Protein AF-A0AAV8H1U8-F1 (afdb_monomer)

Sequence (366 aa):
MGLSLSSSTEIASLLQQRLFGPQLSSRRLPGCSSARHGPQRLCLDFPARTLFSPLEAKGPLHPLPHRLCRQHGIPHCLGSIPSLLSPTPSAPHPIAIFSDQLNHASIIDGIHLAERQSQAKLFVYRHSDMLHLHSLLSSCSITMKVVITDSLFSMDGDFAPLTQLVELRKKHGFLLAIDDAHATLVCGENGGGAGEYFGCEKDIDICIGTLSKAVGCHGGFIATSKRWKSLIQSRGRSFIFSTTIPVPVVAASLAAISVGRRERWRRRAIWRRVQDVYSLSGLPISSPIISIIVGTEEAALSASRHLLKSGFHVTAIRPPTVAPNSCLLRITLSAAHTVDDIKELVATLSPWITTVNSNLLEFSKL

Structure (mmCIF, N/CA/C/O backbone):
data_AF-A0AAV8H1U8-F1
#
_entry.id   AF-A0AAV8H1U8-F1
#
loop_
_atom_site.group_PDB
_atom_site.id
_atom_site.type_symbol
_atom_site.label_atom_id
_atom_site.label_alt_id
_atom_site.label_comp_id
_atom_site.label_asym_id
_atom_site.label_entity_id
_atom_site.label_seq_id
_atom_site.pdbx_PDB_ins_code
_atom_site.Cartn_x
_atom_site.Cartn_y
_atom_site.Cartn_z
_atom_site.occupancy
_atom_site.B_iso_or_equiv
_atom_site.auth_seq_id
_atom_site.auth_comp_id
_atom_site.auth_asym_id
_atom_site.auth_atom_id
_atom_site.pdbx_PDB_model_num
ATOM 1 N N . MET A 1 1 ? -36.253 37.492 -10.062 1.00 30.88 1 MET A N 1
ATOM 2 C CA . MET A 1 1 ? -36.904 36.194 -9.780 1.00 30.88 1 MET A CA 1
ATOM 3 C C . MET A 1 1 ? -35.830 35.120 -9.818 1.00 30.88 1 MET A C 1
ATOM 5 O O . MET A 1 1 ? -35.358 34.782 -10.892 1.00 30.88 1 MET A O 1
ATOM 9 N N . GLY A 1 2 ? -35.335 34.718 -8.645 1.00 25.38 2 GLY A N 1
ATOM 10 C CA . GLY A 1 2 ? -34.221 33.778 -8.513 1.00 25.38 2 GLY A CA 1
ATOM 11 C C . GLY A 1 2 ? -34.686 32.332 -8.662 1.00 25.38 2 GLY A C 1
ATOM 12 O O . GLY A 1 2 ? -35.616 31.912 -7.978 1.00 25.38 2 GLY A O 1
ATOM 13 N N . LEU A 1 3 ? -34.032 31.584 -9.549 1.00 24.12 3 LEU A N 1
ATOM 14 C CA . LEU A 1 3 ? -34.144 30.130 -9.633 1.00 24.12 3 LEU A CA 1
ATOM 15 C C . LEU A 1 3 ? -33.487 29.522 -8.389 1.00 24.12 3 LEU A C 1
ATOM 17 O O . LEU A 1 3 ? -32.320 29.787 -8.101 1.00 24.12 3 LEU A O 1
ATOM 21 N N . SER A 1 4 ? -34.256 28.740 -7.633 1.00 26.70 4 SER A N 1
ATOM 22 C CA . SER A 1 4 ? -33.779 28.037 -6.446 1.00 26.70 4 SER A CA 1
ATOM 23 C C . SER A 1 4 ? -32.659 27.070 -6.822 1.00 26.70 4 SER A C 1
ATOM 25 O O . SER A 1 4 ? -32.844 26.211 -7.683 1.00 26.70 4 SER A O 1
ATOM 27 N N . LEU A 1 5 ? -31.518 27.191 -6.145 1.00 29.80 5 LEU A N 1
ATOM 28 C CA . LEU A 1 5 ? -30.434 26.215 -6.172 1.00 29.80 5 LEU A CA 1
ATOM 29 C C . LEU A 1 5 ? -30.989 24.850 -5.738 1.00 29.80 5 LEU A C 1
ATOM 31 O O . LEU A 1 5 ? -31.209 24.615 -4.549 1.00 29.80 5 LEU A O 1
ATOM 35 N N . SER A 1 6 ? -31.225 23.965 -6.709 1.00 34.62 6 SER A N 1
ATOM 36 C CA . SER A 1 6 ? -31.445 22.538 -6.475 1.00 34.62 6 SER A CA 1
ATOM 37 C C . SER A 1 6 ? -30.318 22.029 -5.585 1.00 34.62 6 SER A C 1
ATOM 39 O O . SER A 1 6 ? -29.138 22.231 -5.899 1.00 34.62 6 SER A O 1
ATOM 41 N N . SER A 1 7 ? -30.669 21.427 -4.454 1.00 41.12 7 SER A N 1
ATOM 42 C CA . SER A 1 7 ? -29.689 20.939 -3.485 1.00 41.12 7 SER A CA 1
ATOM 43 C C . SER A 1 7 ? -28.682 20.013 -4.182 1.00 41.12 7 SER A C 1
ATOM 45 O O . SER A 1 7 ? -29.041 19.238 -5.066 1.00 41.12 7 SER A O 1
ATOM 47 N N . SER A 1 8 ? -27.405 20.064 -3.801 1.00 36.84 8 SER A N 1
ATOM 48 C CA . SER A 1 8 ? -26.342 19.190 -4.338 1.00 36.84 8 SER A CA 1
ATOM 49 C C . SER A 1 8 ? -26.704 17.691 -4.308 1.00 36.84 8 SER A C 1
ATOM 51 O O . SER A 1 8 ? -26.195 16.900 -5.104 1.00 36.84 8 SER A O 1
ATOM 53 N N . THR A 1 9 ? -27.642 17.318 -3.436 1.00 35.34 9 THR A N 1
ATOM 54 C CA . THR A 1 9 ? -28.312 16.019 -3.340 1.00 35.34 9 THR A CA 1
ATOM 55 C C . THR A 1 9 ? -29.112 15.636 -4.591 1.00 35.34 9 THR A C 1
ATOM 57 O O . THR A 1 9 ? -29.017 14.496 -5.045 1.00 35.34 9 THR A O 1
ATOM 60 N N . GLU A 1 10 ? -29.869 16.565 -5.177 1.00 37.50 10 GLU A N 1
ATOM 61 C CA . GLU A 1 10 ? -30.684 16.324 -6.375 1.00 37.50 10 GLU A CA 1
ATOM 62 C C . GLU A 1 10 ? -29.804 16.109 -7.603 1.00 37.50 10 GLU A C 1
ATOM 64 O O . GLU A 1 10 ? -30.034 15.173 -8.364 1.00 37.50 10 GLU A O 1
ATOM 69 N N . ILE A 1 11 ? -28.730 16.893 -7.745 1.00 44.84 11 ILE A N 1
ATOM 70 C CA . ILE A 1 11 ? -27.769 16.755 -8.849 1.00 44.84 11 ILE A CA 1
ATOM 71 C C . ILE A 1 11 ? -27.050 15.401 -8.777 1.00 44.84 11 ILE A C 1
ATOM 73 O O . ILE A 1 11 ? -26.927 14.712 -9.788 1.00 44.84 11 ILE A O 1
ATOM 77 N N . ALA A 1 12 ? -26.607 14.977 -7.589 1.00 40.00 12 ALA A N 1
ATOM 78 C CA . ALA A 1 12 ? -25.953 13.681 -7.420 1.00 40.00 12 ALA A CA 1
ATOM 79 C C . ALA A 1 12 ? -26.908 12.500 -7.670 1.00 40.00 12 ALA A C 1
ATOM 81 O O . ALA A 1 12 ? -26.509 11.513 -8.289 1.00 40.00 12 ALA A O 1
ATOM 82 N N . SER A 1 13 ? -28.171 12.613 -7.245 1.00 39.97 13 SER A N 1
ATOM 83 C CA . SER A 1 13 ? -29.208 11.611 -7.516 1.00 39.97 13 SER A CA 1
ATOM 84 C C . SER A 1 13 ? -29.553 11.529 -9.009 1.00 39.97 13 SER A C 1
ATOM 86 O O . SER A 1 13 ? -29.633 10.427 -9.553 1.00 39.97 13 SER A O 1
ATOM 88 N N . LEU A 1 14 ? -29.652 12.672 -9.696 1.00 41.47 14 LEU A N 1
ATOM 89 C CA . LEU A 1 14 ? -29.860 12.765 -11.146 1.00 41.47 14 LEU A CA 1
ATOM 90 C C . LEU A 1 14 ? -28.683 12.188 -11.943 1.00 41.47 14 LEU A C 1
ATOM 92 O O . LEU A 1 14 ? -28.899 11.445 -12.899 1.00 41.47 14 LEU A O 1
ATOM 96 N N . LEU A 1 15 ? -27.440 12.479 -11.545 1.00 44.31 15 LEU A N 1
ATOM 97 C CA . LEU A 1 15 ? -26.240 11.907 -12.168 1.00 44.31 15 LEU A CA 1
ATOM 98 C C . LEU A 1 15 ? -26.168 10.392 -11.957 1.00 44.31 15 LEU A C 1
ATOM 100 O O . LEU A 1 15 ? -25.845 9.655 -12.883 1.00 44.31 15 LEU A O 1
ATOM 104 N N . GLN A 1 16 ? -26.524 9.915 -10.765 1.00 43.28 16 GLN A N 1
ATOM 105 C CA . GLN A 1 16 ? -26.583 8.489 -10.464 1.00 43.28 16 GLN A CA 1
ATOM 106 C C . GLN A 1 16 ? -27.660 7.771 -11.293 1.00 43.28 16 GLN A C 1
ATOM 108 O O . GLN A 1 16 ? -27.390 6.706 -11.845 1.00 43.28 16 GLN A O 1
ATOM 113 N N . GLN A 1 17 ? -28.854 8.356 -11.430 1.00 45.03 17 GLN A N 1
ATOM 114 C CA . GLN A 1 17 ? -29.930 7.804 -12.259 1.00 45.03 17 GLN A CA 1
ATOM 115 C C . GLN A 1 17 ? -29.570 7.799 -13.750 1.00 45.03 17 GLN A C 1
ATOM 117 O O . GLN A 1 17 ? -29.815 6.802 -14.426 1.00 45.03 17 GLN A O 1
ATOM 122 N N . ARG A 1 18 ? -28.953 8.876 -14.258 1.00 46.31 18 ARG A N 1
ATOM 123 C CA . ARG A 1 18 ? -28.554 8.980 -15.672 1.00 46.31 18 ARG A CA 1
ATOM 124 C C . ARG A 1 18 ? -27.392 8.061 -16.045 1.00 46.31 18 ARG A C 1
ATOM 126 O O . ARG A 1 18 ? -27.377 7.558 -17.160 1.00 46.31 18 ARG A O 1
ATOM 133 N N . LEU A 1 19 ? -26.432 7.842 -15.145 1.00 40.28 19 LEU A N 1
ATOM 134 C CA . LEU A 1 19 ? -25.245 7.027 -15.432 1.00 40.28 19 LEU A CA 1
ATOM 135 C C . LEU A 1 19 ? -25.442 5.530 -15.139 1.00 40.28 19 LEU A C 1
ATOM 137 O O . LEU A 1 19 ? -24.725 4.713 -15.713 1.00 40.28 19 LEU A O 1
ATOM 141 N N . PHE A 1 20 ? -26.379 5.156 -14.255 1.00 46.69 20 PHE A N 1
ATOM 142 C CA . PHE A 1 20 ? -26.468 3.782 -13.733 1.00 46.69 20 PHE A CA 1
ATOM 143 C C . PHE A 1 20 ? -27.881 3.156 -13.727 1.00 46.69 20 PHE A C 1
ATOM 145 O O . PHE A 1 20 ? -28.016 2.003 -13.319 1.00 46.69 20 PHE A O 1
ATOM 152 N N . GLY A 1 21 ? -28.917 3.854 -14.215 1.00 37.00 21 GLY A N 1
ATOM 153 C CA . GLY A 1 21 ? -30.282 3.324 -14.371 1.00 37.00 21 GLY A CA 1
ATOM 154 C C . GLY A 1 21 ? -31.134 3.307 -13.084 1.00 37.00 21 GLY A C 1
ATOM 155 O O . GLY A 1 21 ? -30.629 3.558 -11.986 1.00 37.00 21 GLY A O 1
ATOM 156 N N . PRO A 1 22 ? -32.454 3.039 -13.187 1.00 35.41 22 PRO A N 1
ATOM 157 C CA . PRO A 1 22 ? -33.396 3.180 -12.081 1.00 35.41 22 PRO A CA 1
ATOM 158 C C . PRO A 1 22 ? -33.361 1.951 -11.164 1.00 35.41 22 PRO A C 1
ATOM 160 O O . PRO A 1 22 ? -34.212 1.070 -11.232 1.00 35.41 22 PRO A O 1
ATOM 163 N N . GLN A 1 23 ? -32.390 1.893 -10.257 1.00 38.28 23 GLN A N 1
ATOM 164 C CA . GLN A 1 23 ? -32.486 1.049 -9.070 1.00 38.28 23 GLN A CA 1
ATOM 165 C C . GLN A 1 23 ? -32.168 1.887 -7.837 1.00 38.28 23 GLN A C 1
ATOM 167 O O . GLN A 1 23 ? -31.002 2.167 -7.579 1.00 38.28 23 GLN A O 1
ATOM 172 N N . LEU A 1 24 ? -33.228 2.295 -7.122 1.00 36.28 24 LEU A N 1
ATOM 173 C CA . LEU A 1 24 ? -33.337 2.606 -5.682 1.00 36.28 24 LEU A CA 1
ATOM 174 C C . LEU A 1 24 ? -34.339 3.756 -5.460 1.00 36.28 24 LEU A C 1
ATOM 176 O O . LEU A 1 24 ? -34.086 4.902 -5.822 1.00 36.28 24 LEU A O 1
ATOM 180 N N . SER A 1 25 ? -35.474 3.450 -4.824 1.00 29.95 25 SER A N 1
ATOM 181 C CA . SER A 1 25 ? -36.432 4.446 -4.334 1.00 29.95 25 SER A CA 1
ATOM 182 C C . SER A 1 25 ? -35.914 5.093 -3.046 1.00 29.95 25 SER A C 1
ATOM 184 O O . SER A 1 25 ? -35.620 4.389 -2.075 1.00 29.95 25 SER A O 1
ATOM 186 N N . SER A 1 26 ? -35.864 6.421 -2.986 1.00 30.47 26 SER A N 1
ATOM 187 C CA . SER A 1 26 ? -35.638 7.158 -1.740 1.00 30.47 26 SER A CA 1
ATOM 188 C C . SER A 1 26 ? -36.855 7.013 -0.812 1.00 30.47 26 SER A C 1
ATOM 190 O O . SER A 1 26 ? -37.921 7.546 -1.116 1.00 30.47 26 SER A O 1
ATOM 192 N N . ARG A 1 27 ? -36.727 6.326 0.331 1.00 27.61 27 ARG A N 1
ATOM 193 C CA . ARG A 1 27 ? -37.715 6.418 1.425 1.00 27.61 27 ARG A CA 1
ATOM 194 C C . ARG A 1 27 ? -37.271 7.488 2.421 1.00 27.61 27 ARG A C 1
ATOM 196 O O . ARG A 1 27 ? -36.168 7.405 2.953 1.00 27.61 27 ARG A O 1
ATOM 203 N N . ARG A 1 28 ? -38.142 8.466 2.695 1.00 25.55 28 ARG A N 1
ATOM 204 C CA . ARG A 1 28 ? -38.027 9.335 3.878 1.00 25.55 28 ARG A CA 1
ATOM 205 C C . ARG A 1 28 ? -38.374 8.499 5.111 1.00 25.55 28 ARG A C 1
ATOM 207 O O . ARG A 1 28 ? 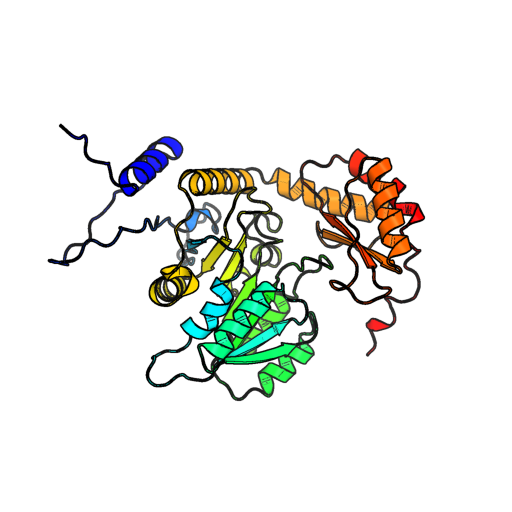-39.403 7.829 5.114 1.00 25.55 28 ARG A O 1
ATOM 214 N N . LEU A 1 29 ? -37.531 8.531 6.138 1.00 24.98 29 LEU A N 1
ATOM 215 C CA . LEU A 1 29 ? -37.904 8.035 7.463 1.00 24.98 29 LEU A CA 1
ATOM 216 C C . LEU A 1 29 ? -38.798 9.090 8.143 1.00 24.98 29 LEU A C 1
ATOM 218 O O . LEU A 1 29 ? -38.453 10.274 8.084 1.00 24.98 29 LEU A O 1
ATOM 222 N N . PRO A 1 30 ? -39.938 8.714 8.751 1.00 24.31 30 PRO A N 1
ATOM 223 C CA . PRO A 1 30 ? -40.776 9.654 9.482 1.00 24.31 30 PRO A CA 1
ATOM 224 C C . PRO A 1 30 ? -40.213 9.902 10.889 1.00 24.31 30 PRO A C 1
ATOM 226 O O . PRO A 1 30 ? -39.791 8.965 11.562 1.00 24.31 30 PRO A O 1
ATOM 229 N N . GLY A 1 31 ? -40.261 11.162 11.333 1.00 28.42 31 GLY A N 1
ATOM 230 C CA . GLY A 1 31 ? -40.066 11.542 12.737 1.00 28.42 31 GLY A CA 1
ATOM 231 C C . GLY A 1 31 ? -38.757 12.269 13.046 1.00 28.42 31 GLY A C 1
ATOM 232 O O . GLY A 1 31 ? -37.839 11.680 13.597 1.00 28.42 31 GLY A O 1
ATOM 233 N N . CYS A 1 32 ? -38.692 13.566 12.733 1.00 24.16 32 CYS A N 1
ATOM 234 C CA . CYS A 1 32 ? -37.970 14.549 13.548 1.00 24.16 32 CYS A CA 1
ATOM 235 C C . CYS A 1 32 ? -38.418 15.953 13.128 1.00 24.16 32 CYS A C 1
ATOM 237 O O . CYS A 1 32 ? -37.998 16.487 12.100 1.00 24.16 32 CYS A O 1
ATOM 239 N N . SER A 1 33 ? -39.352 16.515 13.889 1.00 26.92 33 SER A N 1
ATOM 240 C CA . SER A 1 33 ? -39.809 17.891 13.751 1.00 26.92 33 SER A CA 1
ATOM 241 C C . SER A 1 33 ? -38.825 18.856 14.416 1.00 26.92 33 SER A C 1
ATOM 243 O O . SER A 1 33 ? -38.451 18.672 15.571 1.00 26.92 33 SER A O 1
ATOM 245 N N . SER A 1 34 ? -38.539 19.944 13.698 1.00 27.39 34 SER A N 1
ATOM 246 C CA . SER A 1 34 ? -37.977 21.227 14.146 1.00 27.39 34 SER A CA 1
ATOM 247 C C . SER A 1 34 ? -36.448 21.385 14.304 1.00 27.39 34 SER A C 1
ATOM 249 O O . SER A 1 34 ? -35.773 20.685 15.045 1.00 27.39 34 SER A O 1
ATOM 251 N N . ALA A 1 35 ? -35.965 22.428 13.609 1.00 28.33 35 ALA A N 1
ATOM 252 C CA . ALA A 1 35 ? -34.823 23.299 13.906 1.00 28.33 35 ALA A CA 1
ATOM 253 C C . ALA A 1 35 ? -33.379 22.752 13.824 1.00 28.33 35 ALA A C 1
ATOM 255 O O . ALA A 1 35 ? -32.781 22.348 14.815 1.00 28.33 35 ALA A O 1
ATOM 256 N N . ARG A 1 36 ? -32.759 22.933 12.645 1.00 26.86 36 ARG A N 1
ATOM 257 C CA . ARG A 1 36 ? -31.605 23.833 12.366 1.00 26.86 36 ARG A CA 1
ATOM 258 C C . ARG A 1 36 ? -30.973 23.413 11.033 1.00 26.86 36 ARG A C 1
ATOM 260 O O . ARG A 1 36 ? -30.450 22.310 10.897 1.00 26.86 36 ARG A O 1
ATOM 267 N N . HIS A 1 37 ? -31.032 24.292 10.034 1.00 30.11 37 HIS A N 1
ATOM 268 C CA . HIS A 1 37 ? -30.373 24.095 8.743 1.00 30.11 37 HIS A CA 1
ATOM 269 C C . HIS A 1 37 ? -28.847 24.178 8.896 1.00 30.11 37 HIS A C 1
ATOM 271 O O . HIS A 1 37 ? -28.261 25.251 8.821 1.00 30.11 37 HIS A O 1
ATOM 277 N N . GLY A 1 38 ? -28.203 23.030 9.109 1.00 26.23 38 GLY A N 1
ATOM 278 C CA . GLY A 1 38 ? -26.811 22.811 8.715 1.00 26.23 38 GLY A CA 1
ATOM 279 C C . GLY A 1 38 ? -26.749 22.262 7.281 1.00 26.23 38 GLY A C 1
ATOM 280 O O . GLY A 1 38 ? -27.732 21.666 6.828 1.00 26.23 38 GLY A O 1
ATOM 281 N N . PRO A 1 39 ? -25.630 22.436 6.550 1.00 25.45 39 PRO A N 1
ATOM 282 C CA . PRO A 1 39 ? -25.486 21.891 5.203 1.00 25.45 39 PRO A CA 1
ATOM 283 C C . PRO A 1 39 ? -25.693 20.373 5.242 1.00 25.45 39 PRO A C 1
ATOM 285 O O . PRO A 1 39 ? -24.952 19.650 5.912 1.00 25.45 39 PRO A O 1
ATOM 288 N N . GLN A 1 40 ? -26.725 19.892 4.545 1.00 25.14 40 GLN A N 1
ATOM 289 C CA . GLN A 1 40 ? -27.004 18.466 4.403 1.00 25.14 40 GLN A CA 1
ATOM 290 C C . GLN A 1 40 ? -25.839 17.826 3.639 1.00 25.14 40 GLN A C 1
ATOM 292 O O . GLN A 1 40 ? -25.669 18.037 2.440 1.00 25.14 40 GLN A O 1
ATOM 297 N N . ARG A 1 41 ? -24.979 17.092 4.353 1.00 38.72 41 ARG A N 1
ATOM 298 C CA . ARG A 1 41 ? -23.824 16.407 3.762 1.00 38.72 41 ARG A CA 1
ATOM 299 C C . ARG A 1 41 ? -24.300 15.130 3.079 1.00 38.72 41 ARG A C 1
ATOM 301 O O . ARG A 1 41 ? -24.931 14.279 3.703 1.00 38.72 41 ARG A O 1
ATOM 308 N N . LEU A 1 42 ? -23.984 14.992 1.797 1.00 29.80 42 LEU A N 1
ATOM 309 C CA . LEU A 1 42 ? -24.389 13.851 0.989 1.00 29.80 42 LEU A CA 1
ATOM 310 C C . LEU A 1 42 ? -23.608 12.589 1.395 1.00 29.80 42 LEU A C 1
ATOM 312 O O . LEU A 1 42 ? -22.444 12.423 1.038 1.00 29.80 42 LEU A O 1
ATOM 316 N N . CYS A 1 43 ? -24.257 11.675 2.113 1.00 32.44 43 CYS A N 1
ATOM 317 C CA . CYS A 1 43 ? -23.798 10.295 2.267 1.00 32.44 43 CYS A CA 1
ATOM 318 C C . CYS A 1 43 ? -24.607 9.404 1.322 1.00 32.44 43 CYS A C 1
ATOM 320 O O . CYS A 1 43 ? -25.746 9.057 1.618 1.00 32.44 43 CYS A O 1
ATOM 322 N N . LEU A 1 44 ? -24.030 9.027 0.180 1.00 31.27 44 LEU A N 1
ATOM 323 C CA . LEU A 1 44 ? -24.668 8.062 -0.714 1.00 31.27 44 LEU A CA 1
ATOM 324 C C . LEU A 1 44 ? -24.542 6.651 -0.121 1.00 31.27 44 LEU A C 1
ATOM 326 O O . LEU A 1 44 ? -23.456 6.073 -0.049 1.00 31.27 44 LEU A O 1
ATOM 330 N N . ASP A 1 45 ? -25.665 6.098 0.330 1.00 29.27 45 ASP A N 1
ATOM 331 C CA . ASP A 1 45 ? -25.755 4.758 0.899 1.00 29.27 45 ASP A CA 1
ATOM 332 C C . ASP A 1 45 ? -25.952 3.697 -0.195 1.00 29.27 45 ASP A C 1
ATOM 334 O O . ASP A 1 45 ? -27.071 3.295 -0.502 1.00 29.27 45 ASP A O 1
ATOM 338 N N . PHE A 1 46 ? -24.859 3.139 -0.719 1.00 31.75 46 PHE A N 1
ATOM 339 C CA . PHE A 1 46 ? -24.936 2.030 -1.680 1.00 31.75 46 PHE A CA 1
ATOM 340 C C . PHE A 1 46 ? -24.799 0.648 -1.036 1.00 31.75 46 PHE A C 1
ATOM 342 O O . PHE A 1 46 ? -23.933 0.463 -0.181 1.00 31.75 46 PHE A O 1
ATOM 349 N N . PRO A 1 47 ? -25.604 -0.354 -1.435 1.00 26.50 47 PRO A N 1
ATOM 350 C CA . PRO A 1 47 ? -25.396 -1.734 -1.020 1.00 26.50 47 PRO A CA 1
ATOM 351 C C . PRO A 1 47 ? -24.048 -2.265 -1.521 1.00 26.50 47 PRO A C 1
ATOM 353 O O . PRO A 1 47 ? -23.795 -2.347 -2.714 1.00 26.50 47 PRO A O 1
ATOM 356 N N . ALA A 1 48 ? -23.235 -2.705 -0.567 1.00 29.92 48 ALA A N 1
ATOM 357 C CA . ALA A 1 48 ? -21.982 -3.451 -0.681 1.00 29.92 48 ALA A CA 1
ATOM 358 C C . ALA A 1 48 ? -21.914 -4.618 -1.672 1.00 29.92 48 ALA A C 1
ATOM 360 O O . ALA A 1 48 ? -20.825 -5.130 -1.920 1.00 29.92 48 ALA A O 1
ATOM 361 N N . ARG A 1 49 ? -23.054 -5.054 -2.225 1.00 28.67 49 ARG A N 1
ATOM 362 C CA . ARG A 1 49 ? -23.076 -6.053 -3.299 1.00 28.67 49 ARG A CA 1
ATOM 363 C C . ARG A 1 49 ? -22.181 -5.644 -4.457 1.00 28.67 49 ARG A C 1
ATOM 365 O O . ARG A 1 49 ? -21.672 -6.499 -5.169 1.00 28.67 49 ARG A O 1
ATOM 372 N N . THR A 1 50 ? -21.978 -4.340 -4.631 1.00 35.91 50 THR A N 1
ATOM 373 C CA . THR A 1 50 ? -21.036 -3.851 -5.610 1.00 35.91 50 THR A CA 1
ATOM 374 C C . THR A 1 50 ? -19.607 -4.131 -5.195 1.00 35.91 50 THR A C 1
ATOM 376 O O . THR A 1 50 ? -19.019 -4.829 -5.973 1.00 35.91 50 THR A O 1
ATOM 379 N N . LEU A 1 51 ? -19.008 -3.734 -4.072 1.00 33.34 51 LEU A N 1
ATOM 380 C CA . LEU A 1 51 ? -17.543 -3.893 -3.891 1.00 33.34 51 LEU A CA 1
ATOM 381 C C . LEU A 1 51 ? -17.028 -5.314 -3.551 1.00 33.34 51 LEU A C 1
ATOM 383 O O . LEU A 1 51 ? -15.909 -5.616 -3.946 1.00 33.34 51 LEU A O 1
ATOM 387 N N . PHE A 1 52 ? -17.815 -6.179 -2.893 1.00 35.06 52 PHE A N 1
ATOM 388 C CA . PHE A 1 52 ? -17.278 -7.391 -2.231 1.00 35.06 52 PHE A CA 1
ATOM 389 C C . PHE A 1 52 ? -18.154 -8.660 -2.344 1.00 35.06 52 PHE A C 1
ATOM 391 O O . PHE A 1 52 ? -18.210 -9.462 -1.416 1.00 35.06 52 PHE A O 1
ATOM 398 N N . SER A 1 53 ? -18.884 -8.878 -3.443 1.00 22.69 53 SER A N 1
ATOM 399 C CA . SER A 1 53 ? -19.544 -10.182 -3.643 1.00 22.69 53 SER A CA 1
ATOM 400 C C . SER A 1 53 ? -19.591 -10.626 -5.106 1.00 22.69 53 SER A C 1
ATOM 402 O O . SER A 1 53 ? -19.915 -9.795 -5.962 1.00 22.69 53 SER A O 1
ATOM 404 N N . PRO A 1 54 ? -19.343 -11.918 -5.397 1.00 26.27 54 PRO A N 1
ATOM 405 C CA . PRO A 1 54 ? -19.648 -12.513 -6.688 1.00 26.27 54 PRO A CA 1
ATOM 406 C C . PRO A 1 54 ? -21.167 -12.683 -6.845 1.00 26.27 54 PRO A C 1
ATOM 408 O O . PRO A 1 54 ? -21.896 -12.925 -5.881 1.00 26.27 54 PRO A O 1
ATOM 411 N N . LEU A 1 55 ? -21.650 -12.511 -8.073 1.00 24.86 55 LEU A N 1
ATOM 412 C CA . LEU A 1 55 ? -23.017 -12.841 -8.459 1.00 24.86 55 LEU A CA 1
ATOM 413 C C . LEU A 1 55 ? -23.196 -14.372 -8.460 1.00 24.86 55 LEU A C 1
ATOM 415 O O . LEU A 1 55 ? -22.419 -15.077 -9.089 1.00 24.86 55 LEU A O 1
ATOM 419 N N . GLU A 1 56 ? -24.258 -14.802 -7.771 1.00 24.78 56 GLU A N 1
ATOM 420 C CA . GLU A 1 56 ? -24.958 -16.100 -7.811 1.00 24.78 56 GLU A CA 1
ATOM 421 C C . GLU A 1 56 ? -24.347 -17.342 -7.125 1.00 24.78 56 GLU A C 1
ATOM 423 O O . GLU A 1 56 ? -23.527 -18.062 -7.677 1.00 24.78 56 GLU A O 1
ATOM 428 N N . ALA A 1 57 ? -24.916 -17.685 -5.959 1.00 23.03 57 ALA A N 1
ATOM 429 C CA . ALA A 1 57 ? -25.253 -19.061 -5.576 1.00 23.03 57 ALA A CA 1
ATOM 430 C C . ALA A 1 57 ? -26.475 -19.032 -4.632 1.00 23.03 57 ALA A C 1
ATOM 432 O O . ALA A 1 57 ? -26.502 -18.289 -3.650 1.00 23.03 57 ALA A O 1
ATOM 433 N N . LYS A 1 58 ? -27.524 -19.797 -4.960 1.00 25.03 58 LYS A N 1
ATOM 434 C CA . LYS A 1 58 ? -28.733 -19.985 -4.140 1.00 25.03 58 LYS A CA 1
ATOM 435 C C . LYS A 1 58 ? -28.387 -20.828 -2.899 1.00 25.03 58 LYS A C 1
ATOM 437 O O . LYS A 1 58 ? -27.970 -21.968 -3.050 1.00 25.03 58 LYS A O 1
ATOM 442 N N . GLY A 1 59 ? -28.597 -20.294 -1.693 1.00 22.98 59 GLY A N 1
ATOM 443 C CA . GLY A 1 59 ? -28.482 -21.018 -0.413 1.00 22.98 59 GLY A CA 1
ATOM 444 C C . GLY A 1 59 ? -28.430 -20.063 0.795 1.00 22.98 59 GLY A C 1
ATOM 445 O O . GLY A 1 59 ? -27.967 -18.931 0.632 1.00 22.98 59 GLY A O 1
ATOM 446 N N . PRO A 1 60 ? -28.929 -20.438 1.992 1.00 27.66 60 PRO A N 1
ATOM 447 C CA . PRO A 1 60 ? -29.168 -19.484 3.071 1.00 27.66 60 PRO A CA 1
ATOM 448 C C . PRO A 1 60 ? -27.923 -19.310 3.949 1.00 27.66 60 PRO A C 1
ATOM 450 O O . PRO A 1 60 ? -27.783 -19.997 4.949 1.00 27.66 60 PRO A O 1
ATOM 453 N N . LEU A 1 61 ? -27.028 -18.376 3.612 1.00 23.64 61 LEU A N 1
ATOM 454 C CA . LEU A 1 61 ? -25.954 -17.921 4.508 1.00 23.64 61 LEU A CA 1
ATOM 455 C C . LEU A 1 61 ? -25.678 -16.422 4.288 1.00 23.64 61 LEU A C 1
ATOM 457 O O . LEU A 1 61 ? -25.406 -15.978 3.175 1.00 23.64 61 LEU A O 1
ATOM 461 N N . HIS A 1 62 ? -25.787 -15.637 5.363 1.00 27.69 62 HIS A N 1
ATOM 462 C CA . HIS A 1 62 ? -25.620 -14.180 5.396 1.00 27.69 62 HIS A CA 1
ATOM 463 C C . HIS A 1 62 ? -24.196 -13.723 5.002 1.00 27.69 62 HIS A C 1
ATOM 465 O O . HIS A 1 62 ? -23.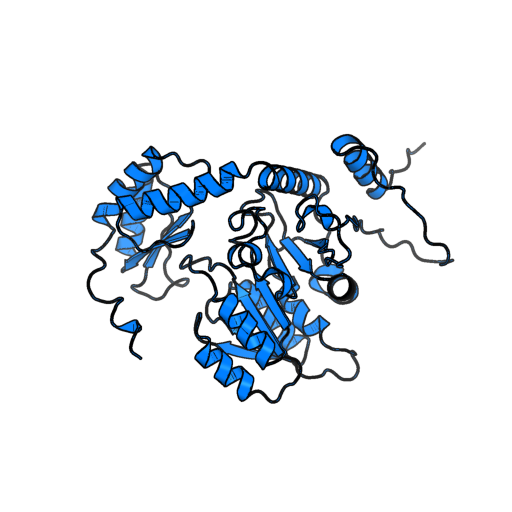252 -14.032 5.729 1.00 27.69 62 HIS A O 1
ATOM 471 N N . PRO A 1 63 ? -24.022 -12.884 3.957 1.00 27.97 63 PRO A N 1
ATOM 472 C CA . PRO A 1 63 ? -22.778 -12.156 3.712 1.00 27.97 63 PRO A CA 1
ATOM 473 C C . PRO A 1 63 ? -22.866 -10.708 4.233 1.00 27.97 63 PRO A C 1
ATOM 475 O O . PRO A 1 63 ? -23.875 -10.016 4.058 1.00 27.97 63 PRO A O 1
ATOM 478 N N . LEU A 1 64 ? -21.791 -10.235 4.872 1.00 28.22 64 LEU A N 1
ATOM 479 C CA . LEU A 1 64 ? -21.646 -8.872 5.396 1.00 28.22 64 LEU A CA 1
ATOM 480 C C . LEU A 1 64 ? -21.662 -7.826 4.263 1.00 28.22 64 LEU A C 1
ATOM 482 O O . LEU A 1 64 ? -20.895 -7.941 3.309 1.00 28.22 64 LEU A O 1
ATOM 486 N N . PRO A 1 65 ? -22.476 -6.756 4.352 1.00 25.47 65 PRO A N 1
ATOM 487 C CA . PRO A 1 65 ? -22.435 -5.690 3.367 1.00 25.47 65 PRO A CA 1
ATOM 488 C C . PRO A 1 65 ? -21.383 -4.618 3.730 1.00 25.47 65 PRO A C 1
ATOM 490 O O . PRO A 1 65 ? -21.701 -3.651 4.423 1.00 25.47 65 PRO A O 1
ATOM 493 N N . HIS A 1 66 ? -20.162 -4.741 3.202 1.00 33.44 66 HIS A N 1
ATOM 494 C CA . HIS A 1 66 ? -19.092 -3.722 3.229 1.00 33.44 66 HIS A CA 1
ATOM 495 C C . HIS A 1 66 ? -19.443 -2.431 2.447 1.00 33.44 66 HIS A C 1
ATOM 497 O O . HIS A 1 66 ? -19.632 -2.458 1.231 1.00 33.44 66 HIS A O 1
ATOM 503 N N . ARG A 1 67 ? -19.522 -1.264 3.108 1.00 35.59 67 ARG A N 1
ATOM 504 C CA . ARG A 1 67 ? -19.832 0.030 2.451 1.00 35.59 67 ARG A CA 1
ATOM 505 C C . ARG A 1 67 ? -18.695 1.046 2.617 1.00 35.59 67 ARG A C 1
ATOM 507 O O . ARG A 1 67 ? -18.112 1.150 3.689 1.00 35.59 67 ARG A O 1
ATOM 514 N N . LEU A 1 68 ? -18.442 1.811 1.553 1.00 32.62 68 LEU A N 1
ATOM 515 C CA . LEU A 1 68 ? -17.372 2.807 1.415 1.00 32.62 68 LEU A CA 1
ATOM 516 C C . LEU A 1 68 ? -17.731 4.136 2.113 1.00 32.62 68 LEU A C 1
ATOM 518 O O . LEU A 1 68 ? -18.778 4.717 1.819 1.00 32.62 68 LEU A O 1
ATOM 522 N N . CYS A 1 69 ? -16.862 4.654 2.982 1.00 33.41 69 CYS A N 1
ATOM 523 C CA . CYS A 1 69 ? -16.892 6.050 3.448 1.00 33.41 69 CYS A CA 1
ATOM 524 C C . CYS A 1 69 ? -15.794 6.842 2.708 1.00 33.41 69 CYS A C 1
ATOM 526 O O . CYS A 1 69 ? -14.690 6.321 2.601 1.00 33.41 69 CYS A O 1
ATOM 528 N N . ARG A 1 70 ? -16.068 8.042 2.161 1.00 38.62 70 ARG A N 1
ATOM 529 C CA . ARG A 1 70 ? -15.130 8.811 1.298 1.00 38.62 70 ARG A CA 1
ATOM 530 C C . ARG A 1 70 ? -14.607 10.082 1.991 1.00 38.62 70 ARG A C 1
ATOM 532 O O . ARG A 1 70 ? -15.401 10.781 2.617 1.00 38.62 70 ARG A O 1
ATOM 539 N N . GLN A 1 71 ? -13.321 10.410 1.824 1.00 37.56 71 GLN A N 1
ATOM 540 C CA . GLN A 1 71 ? -12.663 11.621 2.358 1.00 37.56 71 GLN A CA 1
ATOM 541 C C . GLN A 1 71 ? -11.523 12.174 1.481 1.00 37.56 71 GLN A C 1
ATOM 543 O O . GLN A 1 71 ? -11.016 11.472 0.622 1.00 37.56 71 GLN A O 1
ATOM 548 N N . HIS A 1 72 ? -11.081 13.414 1.734 1.00 36.75 72 HIS A N 1
ATOM 549 C CA . HIS A 1 72 ? -9.750 13.920 1.355 1.00 36.75 72 HIS A CA 1
ATOM 550 C C . HIS A 1 72 ? -8.695 13.522 2.399 1.00 36.75 72 HIS A C 1
ATOM 552 O O . HIS A 1 72 ? -8.998 13.527 3.588 1.00 36.75 72 HIS A O 1
ATOM 558 N N . GLY A 1 73 ? -7.457 13.271 1.960 1.00 35.38 73 GLY A N 1
ATOM 559 C CA . GLY A 1 73 ? -6.314 13.016 2.845 1.00 35.38 73 GLY A CA 1
ATOM 560 C C . GLY A 1 73 ? -6.257 11.566 3.318 1.00 35.38 73 GLY A C 1
ATOM 561 O O . GLY A 1 73 ? -6.856 11.199 4.320 1.00 35.38 73 GLY A O 1
ATOM 562 N N . ILE A 1 74 ? -5.512 10.773 2.554 1.00 43.78 74 ILE A N 1
ATOM 563 C CA . ILE A 1 74 ? -5.269 9.319 2.597 1.00 43.78 74 ILE A CA 1
ATOM 564 C C . ILE A 1 74 ? -5.069 8.666 3.993 1.00 43.78 74 ILE A C 1
ATOM 566 O O . ILE A 1 74 ? -5.231 7.456 4.059 1.00 43.78 74 ILE A O 1
ATOM 570 N N . PRO A 1 75 ? -4.815 9.376 5.115 1.00 42.12 75 PRO A N 1
ATOM 571 C CA . PRO A 1 75 ? -4.603 8.676 6.392 1.00 42.12 75 PRO A CA 1
ATOM 572 C C . PRO A 1 75 ? -5.106 9.309 7.701 1.00 42.12 75 PRO A C 1
ATOM 574 O O . PRO A 1 75 ? -5.079 8.651 8.740 1.00 42.12 75 PRO A O 1
ATOM 577 N N . HIS A 1 76 ? -5.612 10.546 7.716 1.00 41.53 76 HIS A N 1
ATOM 578 C CA . HIS A 1 76 ? -5.966 11.224 8.980 1.00 41.53 76 HIS A CA 1
ATOM 579 C C . HIS A 1 76 ? -7.133 10.568 9.736 1.00 41.53 76 HIS A C 1
ATOM 581 O O . HIS A 1 76 ? -7.406 10.903 10.894 1.00 41.53 76 HIS A O 1
ATOM 587 N N . CYS A 1 77 ? -7.832 9.631 9.097 1.00 45.81 77 CYS A N 1
ATOM 588 C CA . CYS A 1 77 ? -8.832 8.800 9.748 1.00 45.81 77 CYS A CA 1
ATOM 589 C C . CYS A 1 77 ? -8.237 7.791 10.734 1.00 45.81 77 CYS A C 1
ATOM 591 O O . CYS A 1 77 ? -8.919 7.439 11.694 1.00 45.81 77 CYS A O 1
ATOM 593 N N . LEU A 1 78 ? -6.981 7.371 10.557 1.00 48.22 78 LEU A N 1
ATOM 594 C CA . LEU A 1 78 ? -6.326 6.412 11.448 1.00 48.22 78 LEU A CA 1
ATOM 595 C C . LEU A 1 78 ? -6.096 6.970 12.836 1.00 48.22 78 LEU A C 1
ATOM 597 O O . LEU A 1 78 ? -6.400 6.297 13.814 1.00 48.22 78 LEU A O 1
ATOM 601 N N . GLY A 1 79 ? -5.708 8.240 12.926 1.00 44.22 79 GLY A N 1
ATOM 602 C CA . GLY A 1 79 ? -5.619 8.914 14.218 1.00 44.22 79 GLY A CA 1
ATOM 603 C C . GLY A 1 79 ? -6.943 9.152 14.908 1.00 44.22 79 GLY A C 1
ATOM 604 O O . GLY A 1 79 ? -6.976 9.501 16.083 1.00 44.22 79 GLY A O 1
ATOM 605 N N . SER A 1 80 ? -8.046 8.927 14.196 1.00 47.78 80 SER A N 1
ATOM 606 C CA . SER A 1 80 ? -9.356 8.874 14.819 1.00 47.78 80 SER A CA 1
ATOM 607 C C . SER A 1 80 ? -9.725 7.460 15.280 1.00 47.78 80 SER A C 1
ATOM 609 O O . SER A 1 80 ? -10.478 7.359 16.231 1.00 47.78 80 SER A O 1
ATOM 611 N N . ILE A 1 81 ? -9.216 6.362 14.696 1.00 54.62 81 ILE A N 1
ATOM 612 C CA . ILE A 1 81 ? -9.651 4.992 15.064 1.00 54.62 81 ILE A CA 1
ATOM 613 C C . ILE A 1 81 ? -9.532 4.713 16.572 1.00 54.62 81 ILE A C 1
ATOM 615 O O . ILE A 1 81 ? -10.503 4.223 17.150 1.00 54.62 81 ILE A O 1
ATOM 619 N N . PRO A 1 82 ? -8.434 5.077 17.254 1.00 48.97 82 PRO A N 1
ATOM 620 C CA . PRO A 1 82 ? -8.357 4.920 18.702 1.00 48.97 82 PRO A CA 1
ATOM 621 C C . PRO A 1 82 ? -9.352 5.825 19.443 1.00 48.97 82 PRO A C 1
ATOM 623 O O . PRO A 1 82 ? -10.011 5.372 20.373 1.00 48.97 82 PRO A O 1
ATOM 626 N N . SER A 1 83 ? -9.579 7.065 18.996 1.00 48.81 83 SER A N 1
ATOM 627 C CA . SER A 1 83 ? -10.594 7.932 19.619 1.00 48.81 83 SER A CA 1
ATOM 628 C C . SER A 1 83 ? -12.035 7.454 19.383 1.00 48.81 83 SER A C 1
ATOM 630 O O . SER A 1 83 ? -12.936 7.799 20.151 1.00 48.81 83 SER A O 1
ATOM 632 N N . LEU A 1 84 ? -12.267 6.584 18.392 1.00 51.53 84 LEU A N 1
ATOM 633 C CA . LEU A 1 84 ? -13.549 5.904 18.185 1.00 51.53 84 LEU A CA 1
ATOM 634 C C . LEU A 1 84 ? -13.798 4.778 19.194 1.00 51.53 84 LEU A C 1
ATOM 636 O O . LEU A 1 84 ? -14.954 4.513 19.519 1.00 51.53 84 LEU A O 1
ATOM 640 N N . LEU A 1 85 ? -12.745 4.131 19.696 1.00 51.53 85 LEU A N 1
ATOM 641 C CA . LEU A 1 85 ? -12.843 2.992 20.613 1.00 51.53 85 LEU A CA 1
ATOM 642 C C . LEU A 1 85 ? -13.114 3.391 22.069 1.00 51.53 85 LEU A C 1
ATOM 644 O O . LEU A 1 85 ? -13.468 2.525 22.865 1.00 51.53 85 LEU A O 1
ATOM 648 N N . SER A 1 86 ? -13.005 4.677 22.417 1.00 47.84 86 SER A N 1
ATOM 649 C CA . SER A 1 86 ? -13.353 5.161 23.756 1.00 47.84 86 SER A CA 1
ATOM 650 C C . SER A 1 86 ? -14.882 5.206 23.934 1.00 47.84 86 SER A C 1
ATOM 652 O O . SER A 1 86 ? -15.552 5.960 23.222 1.00 47.84 86 SER A O 1
ATOM 654 N N . PRO A 1 87 ? -15.490 4.416 24.841 1.00 41.44 87 PRO A N 1
ATOM 655 C CA . PRO A 1 87 ? -16.946 4.313 24.944 1.00 41.44 87 PRO A CA 1
ATOM 656 C C . PRO A 1 87 ? -17.617 5.625 25.384 1.00 41.44 87 PRO A C 1
ATOM 658 O O . PRO A 1 87 ? -18.689 5.951 24.858 1.00 41.44 87 PRO A O 1
ATOM 661 N N . THR A 1 88 ? -16.972 6.428 26.239 1.00 44.12 88 THR A N 1
ATOM 662 C CA . THR A 1 88 ? -17.514 7.691 26.770 1.00 44.12 88 THR A CA 1
ATOM 663 C C . THR A 1 88 ? -16.427 8.763 26.982 1.00 44.12 88 THR A C 1
ATOM 665 O O . THR A 1 88 ? -15.309 8.437 27.379 1.00 44.12 88 THR A O 1
ATOM 668 N N . PRO A 1 89 ? -16.736 10.064 26.787 1.00 50.47 89 PRO A N 1
ATOM 669 C CA . PRO A 1 89 ? -15.824 11.169 27.122 1.00 50.47 89 PRO A CA 1
ATOM 670 C C . PRO A 1 89 ? -15.486 11.266 28.618 1.00 50.47 89 PRO A C 1
ATOM 672 O O . PRO A 1 89 ? -14.528 11.935 28.987 1.00 50.47 89 PRO A O 1
ATOM 675 N N . SER A 1 90 ? -16.296 10.639 29.476 1.00 42.62 90 SER A N 1
ATOM 676 C CA . SER A 1 90 ? -16.241 10.763 30.934 1.00 42.62 90 SER A CA 1
ATOM 677 C C . SER A 1 90 ? -15.329 9.747 31.631 1.00 42.62 90 SER A C 1
ATOM 679 O O . SER A 1 90 ? -15.011 9.952 32.797 1.00 42.62 90 SER A O 1
ATOM 681 N N . ALA A 1 91 ? -14.895 8.679 30.951 1.00 47.41 91 ALA A N 1
ATOM 682 C CA . ALA A 1 91 ? -13.939 7.703 31.483 1.00 47.41 91 ALA A CA 1
ATOM 683 C C . ALA A 1 91 ? -13.221 6.977 30.326 1.00 47.41 91 ALA A C 1
ATOM 685 O O . ALA A 1 91 ? -13.676 5.918 29.886 1.00 47.41 91 ALA A O 1
ATOM 686 N N . PRO A 1 92 ? -12.136 7.545 29.770 1.00 59.19 92 PRO A N 1
ATOM 687 C CA . PRO A 1 92 ? -11.410 6.902 28.684 1.00 59.19 92 PRO A CA 1
ATOM 688 C C . PRO A 1 92 ? -10.754 5.616 29.194 1.00 59.19 92 PRO A C 1
ATOM 690 O O . PRO A 1 92 ? -9.930 5.655 30.102 1.00 59.19 92 PRO A O 1
ATOM 693 N N . HIS A 1 93 ? -11.108 4.472 28.609 1.00 70.50 93 HIS A N 1
ATOM 694 C CA . HIS A 1 93 ? -10.308 3.264 28.783 1.00 70.50 93 HIS A CA 1
ATOM 695 C C . HIS A 1 93 ? -9.033 3.388 27.945 1.00 70.50 93 HIS A C 1
ATOM 697 O O . HIS A 1 93 ? -9.108 3.866 26.806 1.00 70.50 93 HIS A O 1
ATOM 703 N N . PRO A 1 94 ? -7.874 2.955 28.468 1.00 83.75 94 PRO A N 1
ATOM 704 C CA . PRO A 1 94 ? -6.652 2.965 27.691 1.00 83.75 94 PRO A CA 1
ATOM 705 C C . PRO A 1 94 ? -6.774 2.021 26.492 1.00 83.75 94 PRO A C 1
ATOM 707 O O . PRO A 1 94 ? -7.431 0.981 26.571 1.00 83.75 94 PRO A O 1
ATOM 710 N N . ILE A 1 95 ? -6.142 2.385 25.379 1.00 87.62 95 ILE A N 1
ATOM 711 C CA . ILE A 1 95 ? -6.126 1.593 24.141 1.00 87.62 95 ILE A CA 1
ATOM 712 C C . ILE A 1 95 ? -4.676 1.293 23.791 1.00 87.62 95 ILE A C 1
ATOM 714 O O . ILE A 1 95 ? -3.857 2.201 23.742 1.00 87.62 95 ILE A O 1
ATOM 718 N N . ALA A 1 96 ? -4.350 0.036 23.522 1.00 94.06 96 ALA A N 1
ATOM 719 C CA . ALA A 1 96 ? -3.038 -0.349 23.026 1.00 94.06 96 ALA A CA 1
ATOM 720 C C . ALA A 1 96 ? -3.060 -0.405 21.499 1.00 94.06 96 ALA A C 1
ATOM 722 O O . ALA A 1 96 ? -3.861 -1.140 20.917 1.00 94.06 96 ALA A O 1
ATOM 723 N N . ILE A 1 97 ? -2.180 0.360 20.860 1.00 94.75 97 ILE A N 1
ATOM 724 C CA . ILE A 1 97 ? -2.009 0.362 19.407 1.00 94.75 97 ILE A CA 1
ATOM 725 C C . ILE A 1 97 ? -0.691 -0.325 19.083 1.00 94.75 97 ILE A C 1
ATOM 727 O O . ILE A 1 97 ? 0.354 0.104 19.558 1.00 94.75 97 ILE A O 1
ATOM 731 N N . PHE A 1 98 ? -0.744 -1.358 18.256 1.00 97.50 98 PHE A N 1
ATOM 732 C CA . PHE A 1 98 ? 0.411 -2.098 17.774 1.00 97.50 98 PHE A CA 1
ATOM 733 C C . PHE A 1 98 ? 0.651 -1.723 16.313 1.00 97.50 98 PHE A C 1
ATOM 735 O O . PHE A 1 98 ? -0.172 -2.042 15.453 1.00 97.50 98 PHE A O 1
ATOM 742 N N . SER A 1 99 ? 1.748 -1.020 16.044 1.00 96.88 99 SER A N 1
ATOM 743 C CA . SER A 1 99 ? 2.109 -0.517 14.714 1.00 96.88 99 SER A CA 1
ATOM 744 C C . SER A 1 99 ? 3.355 -1.220 14.202 1.00 96.88 99 SER A C 1
ATOM 746 O O . SER A 1 99 ? 4.324 -1.355 14.948 1.00 96.88 99 SER A O 1
ATOM 748 N N . ASP A 1 100 ? 3.347 -1.614 12.930 1.00 97.56 100 ASP A N 1
ATOM 749 C CA . ASP A 1 100 ? 4.577 -2.014 12.245 1.00 97.56 100 ASP A CA 1
ATOM 750 C C . ASP A 1 100 ? 5.537 -0.814 12.196 1.00 97.56 100 ASP A C 1
ATOM 752 O O . ASP A 1 100 ? 5.093 0.335 12.060 1.00 97.56 100 ASP A O 1
ATOM 756 N N . GLN A 1 101 ? 6.839 -1.064 12.340 1.00 96.12 101 GLN A N 1
ATOM 757 C CA . GLN A 1 101 ? 7.865 -0.018 12.330 1.00 96.12 101 GLN A CA 1
ATOM 758 C C . GLN A 1 101 ? 8.001 0.700 10.977 1.00 96.12 101 GLN A C 1
ATOM 760 O O . GLN A 1 101 ? 8.452 1.842 10.958 1.00 96.12 101 GLN A O 1
ATOM 765 N N . LEU A 1 102 ? 7.630 0.052 9.862 1.00 94.38 102 LEU A N 1
ATOM 766 C CA . LEU A 1 102 ? 7.717 0.620 8.508 1.00 94.38 102 LEU A CA 1
ATOM 767 C C . LEU A 1 102 ? 6.382 1.169 7.997 1.00 94.38 102 LEU A C 1
ATOM 769 O O . LEU A 1 102 ? 6.257 1.500 6.816 1.00 94.38 102 LEU A O 1
ATOM 773 N N . ASN A 1 103 ? 5.385 1.285 8.876 1.00 93.75 103 ASN A N 1
ATOM 774 C CA . ASN A 1 103 ? 4.109 1.890 8.525 1.00 93.75 103 ASN A CA 1
ATOM 775 C C . ASN A 1 103 ? 4.289 3.294 7.943 1.00 93.75 103 ASN A C 1
ATOM 777 O O . ASN A 1 103 ? 5.127 4.087 8.379 1.00 93.75 103 ASN A O 1
ATOM 781 N N . HIS A 1 104 ? 3.439 3.620 6.976 1.00 90.56 104 HIS A N 1
ATOM 782 C CA . HIS A 1 104 ? 3.452 4.890 6.283 1.00 90.56 104 HIS A CA 1
ATOM 783 C C . HIS A 1 104 ? 3.364 6.049 7.288 1.00 90.56 104 HIS A C 1
ATOM 785 O O . HIS A 1 104 ? 2.609 5.993 8.264 1.00 90.56 104 HIS A O 1
ATOM 791 N N . ALA A 1 105 ? 4.104 7.133 7.022 1.00 87.00 105 ALA A N 1
ATOM 792 C CA . ALA A 1 105 ? 4.270 8.289 7.919 1.00 87.00 105 ALA A CA 1
ATOM 793 C C . ALA A 1 105 ? 2.952 8.823 8.483 1.00 87.00 105 ALA A C 1
ATOM 795 O O . ALA A 1 105 ? 2.849 9.330 9.591 1.00 87.00 105 ALA A O 1
ATOM 796 N N . SER A 1 106 ? 1.894 8.661 7.719 1.00 84.31 106 SER A N 1
ATOM 797 C CA . SER A 1 106 ? 0.605 9.130 8.129 1.00 84.31 106 SER A CA 1
ATOM 798 C C . SER A 1 106 ? -0.204 8.226 9.055 1.00 84.31 106 SER A C 1
ATOM 800 O O . SER A 1 106 ? -1.115 8.702 9.732 1.00 84.31 106 SER A O 1
ATOM 802 N N . ILE A 1 107 ? 0.078 6.922 9.049 1.00 89.38 107 ILE A N 1
ATOM 803 C CA . ILE A 1 107 ? -0.384 6.015 10.098 1.00 89.38 107 ILE A CA 1
ATOM 804 C C . ILE A 1 107 ? 0.229 6.496 11.412 1.00 89.38 107 ILE A C 1
ATOM 806 O O . ILE A 1 107 ? -0.494 6.682 12.388 1.00 89.38 107 ILE A O 1
ATOM 810 N N . ILE A 1 108 ? 1.531 6.798 11.389 1.00 89.31 108 ILE A N 1
ATOM 811 C CA . ILE A 1 108 ? 2.293 7.333 12.521 1.00 89.31 108 ILE A CA 1
ATOM 812 C C . ILE A 1 108 ? 1.698 8.667 13.002 1.00 89.31 108 ILE A C 1
ATOM 814 O O . ILE A 1 108 ? 1.373 8.800 14.181 1.00 89.31 108 ILE A O 1
ATOM 818 N N . ASP A 1 109 ? 1.448 9.628 12.106 1.00 87.31 109 ASP A N 1
ATOM 819 C CA . ASP A 1 109 ? 0.777 10.891 12.459 1.00 87.31 109 ASP A CA 1
ATOM 820 C C . ASP A 1 109 ? -0.608 10.661 13.067 1.00 87.31 109 ASP A C 1
ATOM 822 O O . ASP A 1 109 ? -1.014 11.335 14.017 1.00 87.31 109 ASP A O 1
ATOM 826 N N . GLY A 1 110 ? -1.342 9.687 12.527 1.00 83.81 110 GLY A N 1
ATOM 827 C CA . GLY A 1 110 ? -2.605 9.252 13.088 1.00 83.81 110 GLY A CA 1
ATOM 828 C C . GLY A 1 110 ? -2.442 8.793 14.537 1.00 83.81 110 GLY A C 1
ATOM 829 O O . GLY A 1 110 ? -3.100 9.313 15.436 1.00 83.81 110 GLY A O 1
ATOM 830 N N . ILE A 1 111 ? -1.536 7.856 14.783 1.00 86.50 111 ILE A N 1
ATOM 831 C CA . ILE A 1 111 ? -1.259 7.327 16.119 1.00 86.50 111 ILE A CA 1
ATOM 832 C C . ILE A 1 111 ? -0.891 8.454 17.094 1.00 86.50 111 ILE A C 1
ATOM 834 O O . ILE A 1 111 ? -1.485 8.532 18.166 1.00 86.50 111 ILE A O 1
ATOM 838 N N . HIS A 1 112 ? -0.027 9.393 16.704 1.00 85.88 112 HIS A N 1
ATOM 839 C CA . HIS A 1 112 ? 0.317 10.538 17.552 1.00 85.88 112 HIS A CA 1
ATOM 840 C C . HIS A 1 112 ? -0.894 11.425 17.886 1.00 85.88 112 HIS A C 1
ATOM 842 O O . HIS A 1 112 ? -1.021 11.927 19.005 1.00 85.88 112 HIS A O 1
ATOM 848 N N . LEU A 1 113 ? -1.811 11.636 16.935 1.00 81.69 113 LEU A N 1
ATOM 849 C CA . LEU A 1 113 ? -3.066 12.343 17.210 1.00 81.69 113 LEU A CA 1
ATOM 850 C C . LEU A 1 113 ? -3.941 11.566 18.199 1.00 81.69 113 LEU A C 1
ATOM 852 O O . LEU A 1 113 ? -4.551 12.178 19.075 1.00 81.69 113 LEU A O 1
ATOM 856 N N . ALA A 1 114 ? -3.984 10.240 18.083 1.00 78.94 114 ALA A N 1
ATOM 857 C CA . ALA A 1 114 ? -4.714 9.376 18.998 1.00 78.94 114 ALA A CA 1
ATOM 858 C C . ALA A 1 114 ? -4.140 9.395 20.422 1.00 78.94 114 ALA A C 1
ATOM 860 O O . ALA A 1 114 ? -4.916 9.518 21.366 1.00 78.94 114 ALA A O 1
ATOM 861 N N . GLU A 1 115 ? -2.817 9.343 20.591 1.00 82.62 115 GLU A N 1
ATOM 862 C CA . GLU A 1 115 ? -2.151 9.454 21.901 1.00 82.62 115 GLU A CA 1
ATOM 863 C C . GLU A 1 115 ? -2.434 10.798 22.588 1.00 82.62 115 GLU A C 1
ATOM 865 O O . GLU A 1 115 ? -2.547 10.870 23.807 1.00 82.62 115 GLU A O 1
ATOM 870 N N . ARG A 1 116 ? -2.607 11.877 21.812 1.00 81.31 116 ARG A N 1
ATOM 871 C CA . ARG A 1 116 ? -2.948 13.208 22.350 1.00 81.31 116 ARG A CA 1
ATOM 872 C C . ARG A 1 116 ? -4.432 13.375 22.678 1.00 81.31 116 ARG A C 1
ATOM 874 O O . ARG A 1 116 ? -4.782 14.184 23.532 1.00 81.31 116 ARG A O 1
ATOM 881 N N . GLN A 1 117 ? -5.312 12.682 21.958 1.00 72.38 117 GLN A N 1
ATOM 882 C CA . GLN A 1 117 ? -6.770 12.820 22.087 1.00 72.38 117 GLN A CA 1
ATOM 883 C C . GLN A 1 117 ? -7.402 11.754 22.988 1.00 72.38 117 GLN A C 1
ATOM 885 O O . GLN A 1 117 ? -8.581 11.851 23.328 1.00 72.38 117 GLN A O 1
ATOM 890 N N . SER A 1 118 ? -6.681 10.687 23.309 1.00 67.94 118 SER A N 1
ATOM 891 C CA . SER A 1 118 ? -7.177 9.512 24.027 1.00 67.94 118 SER A CA 1
ATOM 892 C C . SER A 1 118 ? -6.057 8.920 24.878 1.00 67.94 118 SER A C 1
ATOM 894 O O . SER A 1 118 ? -4.891 9.214 24.654 1.00 67.94 118 SER A O 1
ATOM 896 N N . GLN A 1 119 ? -6.383 8.042 25.829 1.00 76.56 119 GLN A N 1
ATOM 897 C CA . GLN A 1 119 ? -5.374 7.278 26.580 1.00 76.56 119 GLN A CA 1
ATOM 898 C C . GLN A 1 119 ? -4.797 6.128 25.728 1.00 76.56 119 GLN A C 1
ATOM 900 O O . GLN A 1 119 ? -4.777 4.969 26.142 1.00 76.56 119 GLN A O 1
ATOM 905 N N . ALA A 1 120 ? -4.397 6.425 24.491 1.00 84.94 120 ALA A N 1
ATOM 906 C CA . ALA A 1 120 ? -3.758 5.447 23.629 1.00 84.94 120 ALA A CA 1
ATOM 907 C C . ALA A 1 120 ? -2.286 5.277 24.028 1.00 84.94 120 ALA A C 1
ATOM 909 O O . ALA A 1 120 ? -1.612 6.246 24.365 1.00 84.94 120 ALA A O 1
ATOM 910 N N . LYS A 1 121 ? -1.802 4.038 23.987 1.00 91.75 121 LYS A N 1
ATOM 911 C CA . LYS A 1 121 ? -0.406 3.671 24.203 1.00 91.75 121 LYS A CA 1
ATOM 912 C C . LYS A 1 121 ? 0.105 2.952 22.963 1.00 91.75 121 LYS A C 1
ATOM 914 O O . LYS A 1 121 ? -0.440 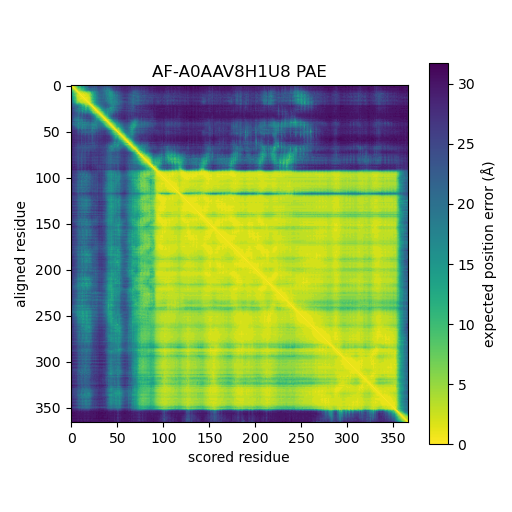1.908 22.594 1.00 91.75 121 LYS A O 1
ATOM 919 N N . LEU A 1 122 ? 1.135 3.508 22.336 1.00 93.81 122 LEU A N 1
ATOM 920 C CA . LEU A 1 122 ? 1.795 2.905 21.187 1.00 93.81 122 LEU A CA 1
ATOM 921 C C . LEU A 1 122 ? 2.767 1.789 21.600 1.00 93.81 122 LEU A C 1
ATOM 923 O O . LEU A 1 122 ? 3.560 1.927 22.530 1.00 93.81 122 LEU A O 1
ATOM 927 N N . PHE A 1 123 ? 2.723 0.695 20.849 1.00 97.19 123 PHE A N 1
ATOM 928 C CA . PHE A 1 123 ? 3.687 -0.394 20.837 1.00 97.19 123 PHE A CA 1
ATOM 929 C C . PHE A 1 123 ? 4.144 -0.592 19.388 1.00 97.19 123 PHE A C 1
ATOM 931 O O . PHE A 1 123 ? 3.335 -0.906 18.517 1.00 97.19 123 PHE A O 1
ATOM 938 N N . VAL A 1 124 ? 5.429 -0.393 19.110 1.00 98.00 124 VAL A N 1
ATOM 939 C CA . VAL A 1 124 ? 5.985 -0.605 17.766 1.00 98.00 124 VAL A CA 1
ATOM 940 C C . VAL A 1 124 ? 6.618 -1.990 17.712 1.00 98.00 124 VAL A C 1
ATOM 942 O O . VAL A 1 124 ? 7.468 -2.306 18.546 1.00 98.00 124 VAL A O 1
ATOM 945 N N . TYR A 1 125 ? 6.194 -2.821 16.759 1.00 98.44 125 TYR A N 1
ATOM 946 C CA . TYR A 1 125 ? 6.805 -4.128 16.513 1.00 98.44 125 TYR A CA 1
ATOM 947 C C . TYR A 1 125 ? 7.724 -4.076 15.291 1.00 98.44 125 TYR A C 1
ATOM 949 O O . TYR A 1 125 ? 7.605 -3.200 14.433 1.00 98.44 125 TYR A O 1
ATOM 957 N N . ARG A 1 126 ? 8.678 -5.011 15.244 1.00 98.38 126 ARG A N 1
ATOM 958 C CA . ARG A 1 126 ? 9.646 -5.095 14.144 1.00 98.38 126 ARG A CA 1
ATOM 959 C C . ARG A 1 126 ? 8.912 -5.473 12.865 1.00 98.38 126 ARG A C 1
ATOM 961 O O . ARG A 1 126 ? 7.933 -6.209 12.922 1.00 98.38 126 ARG A O 1
ATOM 968 N N . HIS A 1 127 ? 9.402 -4.976 11.739 1.00 97.62 127 HIS A N 1
ATOM 969 C CA . HIS A 1 127 ? 8.721 -5.109 10.461 1.00 97.62 127 HIS A CA 1
ATOM 970 C C . HIS A 1 127 ? 8.389 -6.566 10.131 1.00 97.62 127 HIS A C 1
ATOM 972 O O . HIS A 1 127 ? 9.284 -7.411 10.134 1.00 97.62 127 HIS A O 1
ATOM 978 N N . SER A 1 128 ? 7.106 -6.851 9.895 1.00 96.44 128 SER A N 1
ATOM 979 C CA . SER A 1 128 ? 6.595 -8.192 9.579 1.00 96.44 128 SER A CA 1
ATOM 980 C C . SER A 1 128 ? 6.966 -9.295 10.600 1.00 96.44 128 SER A C 1
ATOM 982 O O . SER A 1 128 ? 6.810 -10.484 10.323 1.00 96.44 128 SER A O 1
ATOM 984 N N . ASP A 1 129 ? 7.392 -8.932 11.818 1.00 98.31 129 ASP A N 1
ATOM 985 C CA . ASP A 1 129 ? 7.812 -9.865 12.871 1.00 98.31 129 ASP A CA 1
ATOM 986 C C . ASP A 1 129 ? 6.632 -10.239 13.779 1.00 98.31 129 ASP A C 1
ATOM 988 O O . ASP A 1 129 ? 6.322 -9.585 14.786 1.00 98.31 129 ASP A O 1
ATOM 992 N N . MET A 1 130 ? 5.964 -11.335 13.420 1.00 98.25 130 MET A N 1
ATOM 993 C CA . MET A 1 130 ? 4.805 -11.839 14.156 1.00 98.25 130 MET A CA 1
ATOM 994 C C . MET A 1 130 ? 5.161 -12.411 15.532 1.00 98.25 130 MET A C 1
ATOM 996 O O . MET A 1 130 ? 4.304 -12.425 16.417 1.00 98.25 130 MET A O 1
ATOM 1000 N N . LEU A 1 131 ? 6.411 -12.828 15.763 1.00 98.38 131 LEU A N 1
ATOM 1001 C CA . LEU A 1 131 ? 6.865 -13.298 17.076 1.00 98.38 131 LEU A CA 1
ATOM 1002 C C . LEU A 1 131 ? 7.024 -12.126 18.045 1.00 98.38 131 LEU A C 1
ATOM 1004 O O . LEU A 1 131 ? 6.558 -12.191 19.187 1.00 98.38 131 LEU A O 1
ATOM 1008 N N . HIS A 1 132 ? 7.617 -11.024 17.584 1.00 98.56 132 HIS A N 1
ATOM 1009 C CA . HIS A 1 132 ? 7.717 -9.806 18.377 1.00 98.56 132 HIS A CA 1
ATOM 1010 C C . HIS A 1 132 ? 6.330 -9.218 18.657 1.00 98.56 132 HIS A C 1
ATOM 1012 O O . HIS A 1 132 ? 6.017 -8.924 19.814 1.00 98.56 132 HIS A O 1
ATOM 1018 N N . LEU A 1 133 ? 5.458 -9.140 17.644 1.00 98.62 133 LEU A N 1
ATOM 1019 C CA . LEU A 1 133 ? 4.068 -8.729 17.845 1.00 98.62 133 LEU A CA 1
ATOM 1020 C C . LEU A 1 133 ? 3.355 -9.635 18.863 1.00 98.62 133 LEU A C 1
ATOM 1022 O O . LEU A 1 133 ? 2.680 -9.138 19.765 1.00 98.62 133 LEU A O 1
ATOM 1026 N N . HIS A 1 134 ? 3.538 -10.956 18.772 1.00 98.38 134 HIS A N 1
ATOM 1027 C CA . HIS A 1 134 ? 2.972 -11.907 19.728 1.00 98.38 134 HIS A CA 1
ATOM 1028 C C . HIS A 1 134 ? 3.429 -11.634 21.169 1.00 98.38 134 HIS A C 1
ATOM 1030 O O . HIS A 1 134 ? 2.601 -11.647 22.086 1.00 98.38 134 HIS A O 1
ATOM 1036 N N . SER A 1 135 ? 4.719 -11.360 21.371 1.00 98.50 135 SER A N 1
ATOM 1037 C CA . SER A 1 135 ? 5.297 -11.024 22.679 1.00 98.50 135 SER A CA 1
ATOM 1038 C C . SER A 1 135 ? 4.699 -9.734 23.259 1.00 98.50 135 SER A C 1
ATOM 1040 O O . SER A 1 135 ? 4.252 -9.702 24.412 1.00 98.50 135 SER A O 1
ATOM 1042 N N . LEU A 1 136 ? 4.582 -8.685 22.439 1.00 98.44 136 LEU A N 1
ATOM 1043 C CA . LEU A 1 136 ? 3.978 -7.412 22.845 1.00 98.44 136 LEU A CA 1
ATOM 1044 C C . LEU A 1 136 ? 2.487 -7.567 23.181 1.00 98.44 136 LEU A C 1
ATOM 1046 O O . LEU A 1 136 ? 2.015 -7.039 24.186 1.00 98.44 136 LEU A O 1
ATOM 1050 N N . LEU A 1 137 ? 1.737 -8.330 22.380 1.00 98.00 137 LEU A N 1
ATOM 1051 C CA . LEU A 1 137 ? 0.316 -8.594 22.630 1.00 98.00 137 LEU A CA 1
ATOM 1052 C C . LEU A 1 137 ? 0.090 -9.371 23.931 1.00 98.00 137 LEU A C 1
ATOM 1054 O O . LEU A 1 137 ? -0.875 -9.085 24.646 1.00 98.00 137 LEU A O 1
ATOM 1058 N N . SER A 1 138 ? 0.971 -10.330 24.231 1.00 97.44 138 SER A N 1
ATOM 1059 C CA . SER A 1 138 ? 0.885 -11.194 25.417 1.00 97.44 138 SER A CA 1
ATOM 1060 C C . SER A 1 138 ? 1.263 -10.466 26.707 1.00 97.44 138 SER A C 1
ATOM 1062 O O . SER A 1 138 ? 0.664 -10.715 27.747 1.00 97.44 138 SER A O 1
ATOM 1064 N N . SER A 1 139 ? 2.227 -9.544 26.643 1.00 97.12 139 SER A N 1
ATOM 1065 C CA . SER A 1 139 ? 2.658 -8.735 27.794 1.00 97.12 139 SER A CA 1
ATOM 1066 C C . SER A 1 139 ? 1.756 -7.525 28.070 1.00 97.12 139 SER A C 1
ATOM 1068 O O . SER A 1 139 ? 1.816 -6.931 29.147 1.00 97.12 139 SER A O 1
ATOM 1070 N N . CYS A 1 140 ? 0.898 -7.145 27.120 1.00 96.06 140 CYS A N 1
ATOM 1071 C CA . CYS A 1 140 ? 0.033 -5.982 27.256 1.00 96.06 140 CYS A CA 1
ATOM 1072 C C . CYS A 1 140 ? -1.231 -6.278 28.084 1.00 96.06 140 CYS A C 1
ATOM 1074 O O . CYS A 1 140 ? -2.103 -7.048 27.665 1.00 96.06 140 CYS A O 1
ATOM 1076 N N . SER A 1 141 ? -1.355 -5.590 29.225 1.00 94.25 141 SER A N 1
ATOM 1077 C CA . SER A 1 141 ? -2.508 -5.650 30.138 1.00 94.25 141 SER A CA 1
ATOM 1078 C C . SER A 1 141 ? -3.728 -4.842 29.674 1.00 94.25 141 SER A C 1
ATOM 1080 O O . SER A 1 141 ? -4.819 -5.014 30.213 1.00 94.25 141 SER A O 1
ATOM 1082 N N . ILE A 1 142 ? -3.570 -3.965 28.676 1.00 92.06 142 ILE A N 1
ATOM 1083 C CA . ILE A 1 142 ? -4.672 -3.171 28.121 1.00 92.06 142 ILE A CA 1
ATOM 1084 C C . ILE A 1 142 ? -5.588 -4.087 27.303 1.00 92.06 142 ILE A C 1
ATOM 1086 O O . ILE A 1 142 ? -5.132 -4.783 26.400 1.00 92.06 142 ILE A O 1
ATOM 1090 N N . THR A 1 143 ? -6.888 -4.067 27.592 1.00 88.88 143 THR A N 1
ATOM 1091 C CA . THR A 1 143 ? -7.879 -4.950 26.954 1.00 88.88 143 THR A CA 1
ATOM 1092 C C . THR A 1 143 ? -8.238 -4.520 25.534 1.00 88.88 143 THR A C 1
ATOM 1094 O O . THR A 1 143 ? -8.409 -5.364 24.657 1.00 88.88 143 THR A O 1
ATOM 1097 N N . MET A 1 144 ? -8.326 -3.213 25.282 1.00 90.06 144 MET A N 1
ATOM 1098 C CA . MET A 1 144 ? -8.650 -2.665 23.966 1.00 90.06 144 MET A CA 1
ATOM 1099 C C . MET A 1 144 ? -7.391 -2.608 23.104 1.00 90.06 144 MET A C 1
ATOM 1101 O O . MET A 1 144 ? -6.589 -1.684 23.227 1.00 90.06 144 MET A O 1
ATOM 1105 N N . LYS A 1 145 ? -7.216 -3.608 22.238 1.00 93.56 145 LYS A N 1
ATOM 1106 C CA . LYS A 1 145 ? -6.037 -3.762 21.377 1.00 93.56 145 LYS A CA 1
ATOM 1107 C C . LYS A 1 145 ? -6.392 -3.484 19.917 1.00 93.56 145 LYS A C 1
ATOM 1109 O O . LYS A 1 145 ? -7.391 -3.997 19.410 1.00 93.56 145 LYS A O 1
ATOM 1114 N N . VAL A 1 146 ? -5.557 -2.703 19.240 1.00 94.62 146 VAL A N 1
ATOM 1115 C CA . VAL A 1 146 ? -5.641 -2.424 17.801 1.00 94.62 146 VAL A CA 1
ATOM 1116 C C . VAL A 1 146 ? -4.311 -2.770 17.165 1.00 94.62 146 VAL A C 1
ATOM 1118 O O . VAL A 1 146 ? -3.292 -2.226 17.575 1.00 94.62 146 VAL A O 1
ATOM 1121 N N . VAL A 1 147 ? -4.315 -3.626 16.150 1.00 97.00 147 VAL A N 1
ATOM 1122 C CA . VAL A 1 147 ? -3.149 -3.832 15.289 1.00 97.00 147 VAL A CA 1
ATOM 1123 C C . VAL A 1 147 ? -3.383 -3.079 13.991 1.00 97.00 147 VAL A C 1
ATOM 1125 O O . VAL A 1 147 ? -4.450 -3.201 13.383 1.00 97.00 147 VAL A O 1
ATOM 1128 N N . ILE A 1 148 ? -2.391 -2.287 13.595 1.00 95.50 148 ILE A N 1
ATOM 1129 C CA . ILE A 1 148 ? -2.436 -1.468 12.395 1.00 95.50 148 ILE A CA 1
ATOM 1130 C C . ILE A 1 148 ? -1.192 -1.649 11.535 1.00 95.50 148 ILE A C 1
ATOM 1132 O O . ILE A 1 148 ? -0.065 -1.584 12.032 1.00 95.50 148 ILE A O 1
ATOM 1136 N N . THR A 1 149 ? -1.393 -1.869 10.237 1.00 96.94 149 THR A N 1
ATOM 1137 C CA . THR A 1 149 ? -0.288 -2.070 9.297 1.00 96.94 149 THR A CA 1
ATOM 1138 C C . THR A 1 149 ? -0.635 -1.645 7.869 1.00 96.94 149 THR A C 1
ATOM 1140 O O . THR A 1 149 ? -1.792 -1.749 7.461 1.00 96.94 149 THR A O 1
ATOM 1143 N N . ASP A 1 150 ? 0.340 -1.172 7.096 1.00 96.69 150 ASP A N 1
ATOM 1144 C CA . ASP A 1 150 ? 0.239 -1.218 5.637 1.00 96.69 150 ASP A CA 1
ATOM 1145 C C . ASP A 1 150 ? 0.127 -2.676 5.180 1.00 96.69 150 ASP A C 1
ATOM 1147 O O . ASP A 1 150 ? 0.829 -3.555 5.657 1.00 96.69 150 ASP A O 1
ATOM 1151 N N . SER A 1 151 ? -0.769 -2.960 4.244 1.00 96.50 151 SER A N 1
ATOM 1152 C CA . SER A 1 151 ? -0.929 -4.315 3.706 1.00 96.50 151 SER A CA 1
ATOM 1153 C C . SER A 1 151 ? 0.062 -4.640 2.588 1.00 96.50 151 SER A C 1
ATOM 1155 O O . SER A 1 151 ? 0.435 -5.800 2.428 1.00 96.50 151 SER A O 1
ATOM 1157 N N . LEU A 1 152 ? 0.492 -3.622 1.838 1.00 97.06 152 LEU A N 1
ATOM 1158 C CA . LEU A 1 152 ? 1.566 -3.670 0.848 1.00 97.06 152 LEU A CA 1
ATOM 1159 C C . LEU A 1 152 ? 2.439 -2.432 1.058 1.00 97.06 152 LEU A C 1
ATOM 1161 O O . LEU A 1 152 ? 2.002 -1.306 0.787 1.00 97.06 152 LEU A O 1
ATOM 1165 N N . PHE A 1 153 ? 3.652 -2.639 1.562 1.00 94.94 153 PHE A N 1
ATOM 1166 C CA . PHE A 1 153 ? 4.535 -1.557 1.966 1.00 94.94 153 PHE A CA 1
ATOM 1167 C C . PHE A 1 153 ? 5.075 -0.816 0.753 1.00 94.94 153 PHE A C 1
ATOM 1169 O O . PHE A 1 153 ? 5.477 -1.378 -0.265 1.00 94.94 153 PHE A O 1
ATOM 1176 N N . SER A 1 154 ? 5.056 0.509 0.857 1.00 90.94 154 SER A N 1
ATOM 1177 C CA . SER A 1 154 ? 5.339 1.356 -0.291 1.00 90.94 154 SER A CA 1
ATOM 1178 C C . SER A 1 154 ? 6.817 1.344 -0.684 1.00 90.94 154 SER A C 1
ATOM 1180 O O . SER A 1 154 ? 7.101 1.499 -1.869 1.00 90.94 154 SER A O 1
ATOM 1182 N N . MET A 1 155 ? 7.733 1.194 0.276 1.00 87.94 155 MET A N 1
ATOM 1183 C CA . MET A 1 155 ? 9.175 1.236 0.029 1.00 87.94 155 MET A CA 1
ATOM 1184 C C . MET A 1 155 ? 9.675 -0.082 -0.519 1.00 87.94 155 MET A C 1
ATOM 1186 O O . MET A 1 155 ? 10.094 -0.102 -1.667 1.00 87.94 155 MET A O 1
ATOM 1190 N N . ASP A 1 156 ? 9.559 -1.170 0.226 1.00 87.81 156 ASP A N 1
ATOM 1191 C CA . ASP A 1 156 ? 10.182 -2.434 -0.173 1.00 87.81 156 ASP A CA 1
ATOM 1192 C C . ASP A 1 156 ? 9.289 -3.284 -1.088 1.00 87.81 156 ASP A C 1
ATOM 1194 O O . ASP A 1 156 ? 9.773 -4.179 -1.778 1.00 87.81 156 ASP A O 1
ATOM 1198 N N . GLY A 1 157 ? 7.998 -2.944 -1.186 1.00 92.81 157 GLY A N 1
ATOM 1199 C CA . GLY A 1 157 ? 7.055 -3.650 -2.049 1.00 92.81 157 GLY A CA 1
ATOM 1200 C C . GLY A 1 157 ? 6.682 -5.035 -1.527 1.00 92.81 157 GLY A C 1
ATOM 1201 O O . GLY A 1 157 ? 6.152 -5.844 -2.286 1.00 92.81 157 GLY A O 1
ATOM 1202 N N . ASP A 1 158 ? 6.943 -5.320 -0.258 1.00 95.25 158 ASP A N 1
ATOM 1203 C CA . ASP A 1 158 ? 6.557 -6.543 0.423 1.00 95.25 158 ASP A CA 1
ATOM 1204 C C . ASP A 1 158 ? 5.146 -6.428 1.028 1.00 95.25 158 ASP A C 1
ATOM 1206 O O . ASP A 1 158 ? 4.610 -5.341 1.270 1.00 95.25 158 ASP A O 1
ATOM 1210 N N . PHE A 1 159 ? 4.509 -7.577 1.237 1.00 97.19 159 PHE A N 1
ATOM 1211 C CA . PHE A 1 159 ? 3.189 -7.649 1.854 1.00 97.19 159 PHE A CA 1
ATOM 1212 C C . PHE A 1 159 ? 3.314 -7.908 3.352 1.00 97.19 159 PHE A C 1
ATOM 1214 O O . PHE A 1 159 ? 4.085 -8.774 3.766 1.00 97.19 159 PHE A O 1
ATOM 1221 N N . ALA A 1 160 ? 2.452 -7.270 4.148 1.00 97.31 160 ALA A N 1
ATOM 1222 C CA . ALA A 1 160 ? 2.274 -7.677 5.536 1.00 97.31 160 ALA A CA 1
ATOM 1223 C C . ALA A 1 160 ? 1.821 -9.150 5.606 1.00 97.31 160 ALA A C 1
ATOM 1225 O O . ALA A 1 160 ? 1.025 -9.591 4.766 1.00 97.31 160 ALA A O 1
ATOM 1226 N N . PRO A 1 161 ? 2.244 -9.918 6.628 1.00 97.44 161 PRO A N 1
ATOM 1227 C CA . PRO A 1 161 ? 1.869 -11.321 6.796 1.00 97.44 161 PRO A CA 1
ATOM 1228 C C . PRO A 1 161 ? 0.414 -11.453 7.288 1.00 97.44 161 PRO A C 1
ATOM 1230 O O . PRO A 1 161 ? 0.146 -11.866 8.417 1.00 97.44 161 PRO A O 1
ATOM 1233 N N . LEU A 1 162 ? -0.554 -11.089 6.437 1.00 97.50 162 LEU A N 1
ATOM 1234 C CA . LEU A 1 162 ? -1.971 -10.955 6.796 1.00 97.50 162 LEU A CA 1
ATOM 1235 C C . LEU A 1 162 ? -2.579 -12.252 7.341 1.00 97.50 162 LEU A C 1
ATOM 1237 O O . LEU A 1 162 ? -3.366 -12.206 8.283 1.00 97.50 162 LEU A O 1
ATOM 1241 N N . THR A 1 163 ? -2.197 -13.412 6.807 1.00 97.62 163 THR A N 1
ATOM 1242 C CA . THR A 1 163 ? -2.670 -14.713 7.308 1.00 97.62 163 THR A CA 1
ATOM 1243 C C . THR A 1 163 ? -2.237 -14.953 8.757 1.00 97.62 163 THR A C 1
ATOM 1245 O O . THR A 1 163 ? -3.067 -15.299 9.597 1.00 97.62 163 THR A O 1
ATOM 1248 N N . GLN A 1 164 ? -0.975 -14.666 9.083 1.00 98.31 164 GLN A N 1
ATOM 1249 C CA . GLN A 1 164 ? -0.435 -14.789 10.440 1.00 98.31 164 GLN A CA 1
ATOM 1250 C C . GLN A 1 164 ? -1.028 -13.731 11.386 1.00 98.31 164 GLN A C 1
ATOM 1252 O O . GLN A 1 164 ? -1.341 -14.025 12.540 1.00 98.31 164 GLN A O 1
ATOM 1257 N N . LEU A 1 165 ? -1.264 -12.508 10.896 1.00 98.25 165 LEU A N 1
ATOM 1258 C CA . LEU A 1 165 ? -1.975 -11.470 11.650 1.00 98.25 165 LEU A CA 1
ATOM 1259 C C . LEU A 1 165 ? -3.390 -11.915 12.026 1.00 98.25 165 LEU A C 1
ATOM 1261 O O . LEU A 1 165 ? -3.831 -11.685 13.151 1.00 98.25 165 LEU A O 1
ATOM 1265 N N . VAL A 1 166 ? -4.098 -12.592 11.121 1.00 97.94 166 VAL A N 1
ATOM 1266 C CA . VAL A 1 166 ? -5.432 -13.141 11.393 1.00 97.94 166 VAL A CA 1
ATOM 1267 C C . VAL A 1 166 ? -5.388 -14.273 12.420 1.00 97.94 166 VAL A C 1
ATOM 1269 O O . VAL A 1 166 ? -6.268 -14.355 13.281 1.00 97.94 166 VAL A O 1
ATOM 1272 N N . GLU A 1 167 ? -4.367 -15.125 12.394 1.00 98.00 167 GLU A N 1
ATOM 1273 C CA . GLU A 1 167 ? -4.159 -16.145 13.429 1.00 98.00 167 GLU A CA 1
ATOM 1274 C C . GLU A 1 167 ? -3.911 -15.512 14.804 1.00 98.00 167 GLU A C 1
ATOM 1276 O O . GLU A 1 167 ? -4.568 -15.867 15.789 1.00 98.00 167 GLU A O 1
ATOM 1281 N N . LEU A 1 168 ? -3.035 -14.505 14.873 1.00 98.00 168 LEU A N 1
ATOM 1282 C CA . LEU A 1 168 ? -2.800 -13.745 16.101 1.00 98.00 168 LEU A CA 1
ATOM 1283 C C . LEU A 1 168 ? -4.059 -13.019 16.574 1.00 98.00 168 LEU A C 1
ATOM 1285 O O . LEU A 1 168 ? -4.320 -12.984 17.778 1.00 98.00 168 LEU A O 1
ATOM 1289 N N . ARG A 1 169 ? -4.870 -12.492 15.650 1.00 97.31 169 ARG A N 1
ATOM 1290 C CA . ARG A 1 169 ? -6.156 -11.855 15.958 1.00 97.31 169 ARG A CA 1
ATOM 1291 C C . ARG A 1 169 ? -7.093 -12.825 16.656 1.00 97.31 169 ARG A C 1
ATOM 1293 O O . ARG A 1 169 ? -7.683 -12.466 17.670 1.00 97.31 169 ARG A O 1
ATOM 1300 N N . LYS A 1 170 ? -7.201 -14.059 16.155 1.00 96.44 170 LYS A N 1
ATOM 1301 C CA . LYS A 1 170 ? -8.026 -15.111 16.770 1.00 96.44 170 LYS A CA 1
ATOM 1302 C C . LYS A 1 170 ? -7.539 -15.473 18.176 1.00 96.44 170 LYS A C 1
ATOM 1304 O O . LYS A 1 170 ? -8.366 -15.735 19.043 1.00 96.44 170 LYS A O 1
ATOM 1309 N N . LYS A 1 171 ? -6.223 -15.446 18.417 1.00 96.75 171 LYS A N 1
ATOM 1310 C CA . LYS A 1 171 ? -5.619 -15.739 19.730 1.00 96.75 171 LYS A CA 1
ATOM 1311 C C . LYS A 1 171 ? -5.795 -14.605 20.747 1.00 96.75 171 LYS A C 1
ATOM 1313 O O . LYS A 1 171 ? -6.032 -14.875 21.918 1.00 96.75 171 LYS A O 1
ATOM 1318 N N . HIS A 1 172 ? -5.648 -13.352 20.314 1.00 96.69 172 HIS A N 1
ATOM 1319 C CA . HIS A 1 172 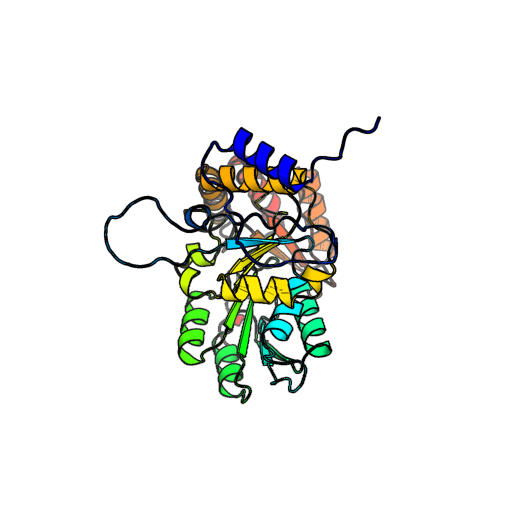? -5.536 -12.187 21.206 1.00 96.69 172 HIS A CA 1
ATOM 1320 C C . HIS A 1 172 ? -6.751 -11.255 21.217 1.00 96.69 172 HIS A C 1
ATOM 1322 O O . HIS A 1 172 ? -6.828 -10.385 22.082 1.00 96.69 172 HIS A O 1
ATOM 1328 N N . GLY A 1 173 ? -7.688 -11.410 20.280 1.00 95.12 173 GLY A N 1
ATOM 1329 C CA . GLY A 1 173 ? -8.939 -10.649 20.250 1.00 95.12 173 GLY A CA 1
ATOM 1330 C C . GLY A 1 173 ? -8.767 -9.149 19.986 1.00 95.12 173 GLY A C 1
ATOM 1331 O O . GLY A 1 173 ? -9.437 -8.341 20.623 1.00 95.12 173 GLY A O 1
ATOM 1332 N N . PHE A 1 174 ? -7.871 -8.759 19.075 1.00 95.81 174 PHE A N 1
ATOM 1333 C CA . PHE A 1 174 ? -7.660 -7.352 18.709 1.00 95.81 174 PHE A CA 1
ATOM 1334 C C . PHE A 1 174 ? -8.475 -6.918 17.481 1.00 95.81 174 PHE A C 1
ATOM 1336 O O . PHE A 1 174 ? -8.891 -7.736 16.662 1.00 95.81 174 PHE A O 1
ATOM 1343 N N . LEU A 1 175 ? -8.657 -5.605 17.326 1.00 94.88 175 LEU A N 1
ATOM 1344 C CA . LEU A 1 175 ? -9.161 -5.004 16.092 1.00 94.88 175 LEU A CA 1
ATOM 1345 C C . LEU A 1 175 ? -8.039 -4.941 15.055 1.00 94.88 175 LEU A C 1
ATOM 1347 O O . LEU A 1 175 ? -6.971 -4.404 15.354 1.00 94.88 175 LEU A O 1
ATOM 1351 N N . LEU A 1 176 ? -8.283 -5.446 13.845 1.00 96.00 176 LEU A N 1
ATOM 1352 C CA . LEU A 1 176 ? -7.318 -5.385 12.744 1.00 96.00 176 LEU A CA 1
ATOM 1353 C C . LEU A 1 176 ? -7.691 -4.278 11.755 1.00 96.00 176 LEU A C 1
ATOM 1355 O O . LEU A 1 176 ? -8.736 -4.338 11.099 1.00 96.00 176 LEU A O 1
ATOM 1359 N N . ALA A 1 177 ? -6.817 -3.279 11.646 1.00 94.75 177 ALA A N 1
ATOM 1360 C CA . ALA A 1 177 ? -6.901 -2.216 10.657 1.00 94.75 177 ALA A CA 1
ATOM 1361 C C . ALA A 1 177 ? -5.735 -2.320 9.667 1.00 94.75 177 ALA A C 1
ATOM 1363 O O . ALA A 1 177 ? -4.588 -2.464 10.082 1.00 94.75 177 ALA A O 1
ATOM 1364 N N . ILE A 1 178 ? -6.015 -2.214 8.369 1.00 95.81 178 ILE A N 1
ATOM 1365 C CA . ILE A 1 178 ? -4.974 -2.200 7.335 1.00 95.81 178 ILE A CA 1
ATOM 1366 C C . ILE A 1 178 ? -5.075 -0.964 6.444 1.00 95.81 178 ILE A C 1
ATOM 1368 O O . ILE A 1 178 ? -6.182 -0.493 6.162 1.00 95.81 178 ILE A O 1
ATOM 1372 N N . ASP A 1 179 ? -3.931 -0.474 5.972 1.00 95.19 179 ASP A N 1
ATOM 1373 C CA . ASP A 1 179 ? -3.850 0.435 4.827 1.00 95.19 179 ASP A CA 1
ATOM 1374 C C . ASP A 1 179 ? -3.574 -0.373 3.547 1.00 95.19 179 ASP A C 1
ATOM 1376 O O . ASP A 1 179 ? -2.550 -1.028 3.375 1.00 95.19 179 ASP A O 1
ATOM 1380 N N . ASP A 1 180 ? -4.542 -0.378 2.644 1.00 95.00 180 ASP A N 1
ATOM 1381 C CA . ASP A 1 180 ? -4.562 -1.093 1.371 1.00 95.00 180 ASP A CA 1
ATOM 1382 C C . ASP A 1 180 ? -4.417 -0.129 0.186 1.00 95.00 180 ASP A C 1
ATOM 1384 O O . ASP A 1 180 ? -4.874 -0.382 -0.932 1.00 95.00 180 ASP A O 1
ATOM 1388 N N . ALA A 1 181 ? -3.775 1.024 0.401 1.00 94.25 181 ALA A N 1
ATOM 1389 C CA . ALA A 1 181 ? -3.581 2.021 -0.640 1.00 94.25 181 ALA A CA 1
ATOM 1390 C C . ALA A 1 181 ? -2.795 1.486 -1.847 1.00 94.25 181 ALA A C 1
ATOM 1392 O O . ALA A 1 181 ? -3.055 1.919 -2.972 1.00 94.25 181 ALA A O 1
ATOM 1393 N N . HIS A 1 182 ? -1.828 0.592 -1.630 1.00 95.94 182 HIS A N 1
ATOM 1394 C CA . HIS A 1 182 ? -0.990 0.036 -2.694 1.00 95.94 182 HIS A CA 1
ATOM 1395 C C . HIS A 1 182 ? -1.542 -1.243 -3.328 1.00 95.94 182 HIS A C 1
ATOM 1397 O O . HIS A 1 182 ? -1.171 -1.540 -4.463 1.00 95.94 182 HIS A O 1
ATOM 1403 N N . ALA A 1 183 ? -2.441 -1.964 -2.655 1.00 96.38 183 ALA A N 1
ATOM 1404 C CA . ALA A 1 183 ? -2.973 -3.223 -3.161 1.00 96.38 183 ALA A CA 1
ATOM 1405 C C . ALA A 1 183 ? -4.428 -3.121 -3.668 1.00 96.38 183 ALA A C 1
ATOM 1407 O O . ALA A 1 183 ? -4.797 -3.882 -4.568 1.00 96.38 183 ALA A O 1
ATOM 1408 N N . THR A 1 184 ? -5.228 -2.136 -3.239 1.00 95.06 184 THR A N 1
ATOM 1409 C CA . THR A 1 184 ? -6.581 -1.874 -3.781 1.00 95.06 184 THR A CA 1
ATOM 1410 C C . THR A 1 184 ? -6.580 -1.753 -5.312 1.00 95.06 184 THR A C 1
ATOM 1412 O O . THR A 1 184 ? -5.815 -0.980 -5.887 1.00 95.06 184 TH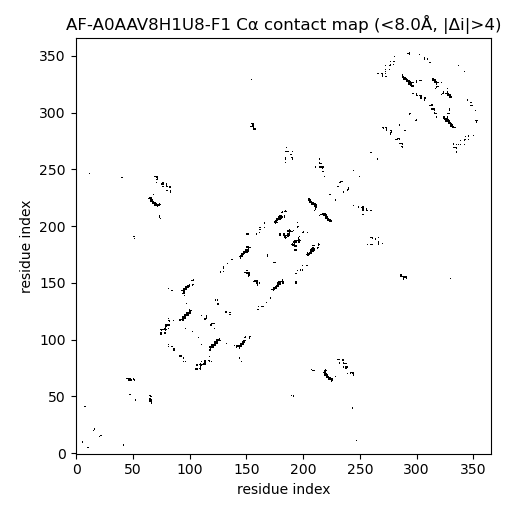R A O 1
ATOM 1415 N N . LEU A 1 185 ? -7.481 -2.482 -5.985 1.00 95.38 185 LEU A N 1
ATOM 1416 C CA . LEU A 1 185 ? -7.589 -2.628 -7.450 1.00 95.38 185 LEU A CA 1
ATOM 1417 C C . LEU A 1 185 ? -6.360 -3.211 -8.170 1.00 95.38 185 LEU A C 1
ATOM 1419 O O . LEU A 1 185 ? -6.440 -3.422 -9.383 1.00 95.38 185 LEU A O 1
ATOM 1423 N N . VAL A 1 186 ? -5.281 -3.523 -7.454 1.00 96.31 186 VAL A N 1
ATOM 1424 C CA . VAL A 1 186 ? -4.057 -4.152 -7.975 1.00 96.31 186 VAL A CA 1
ATOM 1425 C C . VAL A 1 186 ? -4.034 -5.643 -7.636 1.00 96.31 186 VAL A C 1
ATOM 1427 O O . VAL A 1 186 ? -3.712 -6.469 -8.490 1.00 96.31 186 VAL A O 1
ATOM 1430 N N . CYS A 1 187 ? -4.434 -5.989 -6.416 1.00 95.06 187 CYS A N 1
ATOM 1431 C CA . CYS A 1 187 ? -4.428 -7.343 -5.875 1.00 95.06 187 CYS A CA 1
ATOM 1432 C C . CYS A 1 187 ? -5.849 -7.920 -5.797 1.00 95.06 187 CYS A C 1
ATOM 1434 O O . CYS A 1 187 ? -6.835 -7.178 -5.728 1.00 95.06 187 CYS A O 1
ATOM 1436 N N . GLY A 1 188 ? -5.934 -9.251 -5.817 1.00 93.38 188 GLY A N 1
ATOM 1437 C CA . GLY A 1 188 ? -7.195 -9.990 -5.798 1.00 93.38 188 GLY A CA 1
ATOM 1438 C C . GLY A 1 188 ? -7.885 -10.086 -7.164 1.00 93.38 188 GLY A C 1
ATOM 1439 O O . GLY A 1 188 ? -7.672 -9.275 -8.074 1.00 93.38 188 GLY A O 1
ATOM 1440 N N . GLU A 1 189 ? -8.736 -11.099 -7.324 1.00 90.12 189 GLU A N 1
ATOM 1441 C CA . GLU A 1 189 ? -9.437 -11.358 -8.587 1.00 90.12 189 GLU A CA 1
ATOM 1442 C C . GLU A 1 189 ? -10.395 -10.209 -8.942 1.00 90.12 189 GLU A C 1
ATOM 1444 O O . GLU A 1 189 ? -10.476 -9.769 -10.098 1.00 90.12 189 GLU A O 1
ATOM 1449 N N . ASN A 1 190 ? -11.079 -9.648 -7.943 1.00 89.62 190 ASN A N 1
ATOM 1450 C CA . ASN A 1 190 ? -12.028 -8.554 -8.114 1.00 89.62 190 ASN A CA 1
ATOM 1451 C C . ASN A 1 190 ? -11.429 -7.172 -7.827 1.00 89.62 190 ASN A C 1
ATOM 1453 O O . ASN A 1 190 ? -12.111 -6.170 -8.061 1.00 89.62 190 ASN A O 1
ATOM 1457 N N . GLY A 1 191 ? -10.164 -7.102 -7.410 1.00 92.81 191 GLY A N 1
ATOM 1458 C CA . GLY A 1 191 ? -9.499 -5.853 -7.045 1.00 92.81 191 GLY A CA 1
ATOM 1459 C C . GLY A 1 191 ? -9.799 -5.409 -5.611 1.00 92.81 191 GLY A C 1
ATOM 1460 O O . GLY A 1 191 ? -9.719 -4.214 -5.325 1.00 92.81 191 GLY A O 1
ATOM 1461 N N . GLY A 1 192 ? -10.190 -6.343 -4.745 1.00 90.88 192 GLY A N 1
ATOM 1462 C CA . GLY A 1 192 ? -10.495 -6.145 -3.330 1.00 90.88 192 GLY A CA 1
ATOM 1463 C C . GLY A 1 192 ? -9.269 -5.885 -2.456 1.00 90.88 192 GLY A C 1
ATOM 1464 O O . GLY A 1 192 ? -9.438 -5.580 -1.281 1.00 90.88 192 GLY A O 1
ATOM 1465 N N . GLY A 1 193 ? -8.063 -5.942 -3.029 1.00 95.75 193 GLY A N 1
ATOM 1466 C CA . GLY A 1 193 ? -6.827 -5.586 -2.344 1.00 95.75 193 GLY A CA 1
ATOM 1467 C C . GLY A 1 193 ? -6.110 -6.783 -1.732 1.00 95.75 193 GLY A C 1
ATOM 1468 O O . GLY A 1 193 ? -6.309 -7.927 -2.153 1.00 95.75 193 GLY A O 1
ATOM 1469 N N . ALA A 1 194 ? -5.230 -6.517 -0.771 1.00 96.38 194 ALA A N 1
ATOM 1470 C CA . ALA A 1 194 ? -4.407 -7.550 -0.147 1.00 96.38 194 ALA A CA 1
ATOM 1471 C C . ALA A 1 194 ? -5.265 -8.557 0.634 1.00 96.38 194 ALA A C 1
ATOM 1473 O O . ALA A 1 194 ? -5.013 -9.759 0.587 1.00 96.38 194 ALA A O 1
ATOM 1474 N N . GLY A 1 195 ? -6.339 -8.086 1.278 1.00 95.75 195 GLY A N 1
ATOM 1475 C CA . GLY A 1 195 ? -7.289 -8.960 1.969 1.00 95.75 195 GLY A CA 1
ATOM 1476 C C . GLY A 1 195 ? -7.913 -10.016 1.048 1.00 95.75 195 GLY A C 1
ATOM 1477 O O . GLY A 1 195 ? -8.010 -11.178 1.442 1.00 95.75 195 GLY A O 1
ATOM 1478 N N . GLU A 1 196 ? -8.295 -9.638 -0.180 1.00 95.94 196 GLU A N 1
ATOM 1479 C CA . GLU A 1 196 ? -8.823 -10.575 -1.190 1.00 95.94 196 GLU A CA 1
ATOM 1480 C C . GLU A 1 196 ? -7.737 -11.551 -1.633 1.00 95.94 196 GLU A C 1
ATOM 1482 O O . GLU A 1 196 ? -7.964 -12.756 -1.711 1.00 95.94 196 GLU A O 1
ATOM 1487 N N . TYR A 1 197 ? -6.547 -11.016 -1.906 1.00 96.12 197 TYR A N 1
ATOM 1488 C CA . TYR A 1 197 ? -5.412 -11.770 -2.423 1.00 96.12 197 TYR A CA 1
ATOM 1489 C C . TYR A 1 197 ? -4.979 -12.908 -1.491 1.00 96.12 197 TYR A C 1
ATOM 1491 O O . TYR A 1 197 ? -4.701 -14.008 -1.960 1.00 96.12 197 TYR A O 1
ATOM 1499 N N . PHE A 1 198 ? -4.998 -12.672 -0.177 1.00 96.94 198 PHE A N 1
ATOM 1500 C CA . PHE A 1 198 ? -4.688 -13.684 0.838 1.00 96.94 198 PHE A CA 1
ATOM 1501 C C . PHE A 1 198 ? -5.925 -14.414 1.391 1.00 96.94 198 PHE A C 1
ATOM 1503 O O . PHE A 1 198 ? -5.800 -15.235 2.298 1.00 96.94 198 PHE A O 1
ATOM 1510 N N . GLY A 1 199 ? -7.126 -14.136 0.868 1.00 96.44 199 GLY A N 1
ATOM 1511 C CA . GLY A 1 199 ? -8.363 -14.811 1.274 1.00 96.44 199 GLY A CA 1
ATOM 1512 C C . GLY A 1 199 ? -8.829 -14.502 2.703 1.00 96.44 199 GLY A C 1
ATOM 1513 O O . GLY A 1 199 ? -9.552 -15.302 3.296 1.00 96.44 199 GLY A O 1
ATOM 1514 N N . CYS A 1 200 ? -8.437 -13.357 3.264 1.00 95.88 200 CYS A N 1
ATOM 1515 C CA . CYS A 1 200 ? -8.661 -12.996 4.667 1.00 95.88 200 CYS A CA 1
ATOM 1516 C C . CYS A 1 200 ? -9.520 -11.731 4.866 1.00 95.88 200 CYS A C 1
ATOM 1518 O O . CYS A 1 200 ? -9.567 -11.169 5.958 1.00 95.88 200 CYS A O 1
ATOM 1520 N N . GLU A 1 201 ? -10.232 -11.279 3.828 1.00 92.69 201 GLU A N 1
ATOM 1521 C CA . GLU A 1 201 ? -11.092 -10.077 3.842 1.00 92.69 201 GLU A CA 1
ATOM 1522 C C . GLU A 1 201 ? -12.050 -10.015 5.039 1.00 92.69 201 GLU A C 1
ATOM 1524 O O . GLU A 1 201 ? -12.299 -8.949 5.599 1.00 92.69 201 GLU A O 1
ATOM 1529 N N . LYS A 1 202 ? -12.603 -11.168 5.430 1.00 93.56 202 LYS A N 1
ATOM 1530 C CA . LYS A 1 202 ? -13.608 -11.281 6.498 1.00 93.56 202 LYS A CA 1
ATOM 1531 C C . LYS A 1 202 ? -13.029 -11.057 7.893 1.00 93.56 202 LYS A C 1
ATOM 1533 O O . LYS A 1 202 ? -13.786 -10.759 8.815 1.00 93.56 202 LYS A O 1
ATOM 1538 N N . ASP A 1 203 ? -11.721 -11.221 8.047 1.00 95.19 203 ASP A N 1
ATOM 1539 C CA . ASP A 1 203 ? -11.014 -11.075 9.316 1.00 95.19 203 ASP A CA 1
ATOM 1540 C C . ASP A 1 203 ? -10.437 -9.661 9.510 1.00 95.19 203 ASP A C 1
ATOM 1542 O O . ASP A 1 203 ? -9.907 -9.358 10.579 1.00 95.19 203 ASP A O 1
ATOM 1546 N N . ILE A 1 204 ? -10.568 -8.788 8.504 1.00 94.88 204 ILE A N 1
ATOM 1547 C CA . ILE A 1 204 ? -10.147 -7.385 8.547 1.00 94.88 204 ILE A CA 1
ATOM 1548 C C . ILE A 1 204 ? -11.335 -6.514 8.974 1.00 94.88 204 ILE A C 1
ATOM 1550 O O . ILE A 1 204 ? -12.364 -6.445 8.299 1.00 94.88 204 ILE A O 1
ATOM 1554 N N . ASP A 1 205 ? -11.192 -5.805 10.095 1.00 93.25 205 ASP A N 1
ATOM 1555 C CA . ASP A 1 205 ? -12.262 -4.967 10.645 1.00 93.25 205 ASP A CA 1
ATOM 1556 C C . ASP A 1 205 ? -12.372 -3.622 9.910 1.00 93.25 205 ASP A C 1
ATOM 1558 O O . ASP A 1 205 ? -13.474 -3.101 9.675 1.00 93.25 205 ASP A O 1
ATOM 1562 N N . ILE A 1 206 ? -11.223 -3.039 9.562 1.00 92.75 206 ILE A N 1
ATOM 1563 C CA . ILE A 1 206 ? -11.114 -1.735 8.909 1.00 92.75 206 ILE A CA 1
ATOM 1564 C C . ILE A 1 206 ? -10.066 -1.825 7.798 1.00 92.75 206 ILE A C 1
ATOM 1566 O O . ILE A 1 206 ? -8.890 -2.036 8.065 1.00 92.75 206 ILE A O 1
ATOM 1570 N N . CYS A 1 207 ? -10.487 -1.622 6.553 1.00 93.50 207 CYS A N 1
ATOM 1571 C CA . CYS A 1 207 ? -9.586 -1.484 5.413 1.00 93.50 207 CYS A CA 1
ATOM 1572 C C . CYS A 1 207 ? -9.619 -0.035 4.926 1.00 93.50 207 CYS A C 1
ATOM 1574 O O . CYS A 1 207 ? -10.689 0.534 4.688 1.00 93.50 207 CYS A O 1
ATOM 1576 N N . ILE A 1 208 ? -8.450 0.576 4.819 1.00 90.81 208 ILE A N 1
ATOM 1577 C CA . ILE A 1 208 ? -8.268 1.948 4.356 1.00 90.81 208 ILE A CA 1
ATOM 1578 C C . ILE A 1 208 ? -7.631 1.903 2.990 1.00 90.81 208 ILE A C 1
ATOM 1580 O O . ILE A 1 208 ? -6.871 1.000 2.684 1.00 90.81 208 ILE A O 1
ATOM 1584 N N . GLY A 1 209 ? -7.940 2.872 2.149 1.00 90.06 209 GLY A N 1
ATOM 1585 C CA . GLY A 1 209 ? -7.242 2.981 0.887 1.00 90.06 209 GLY A CA 1
ATOM 1586 C C . GLY A 1 209 ? -7.317 4.373 0.314 1.00 90.06 209 GLY A C 1
ATOM 1587 O O . GLY A 1 209 ? -7.954 5.286 0.849 1.00 90.06 209 GLY A O 1
ATOM 1588 N N . THR A 1 210 ? -6.661 4.523 -0.828 1.00 91.44 210 THR A N 1
ATOM 1589 C CA . THR A 1 210 ? -6.604 5.777 -1.566 1.00 91.44 210 THR A CA 1
ATOM 1590 C C . THR A 1 210 ? -7.366 5.691 -2.880 1.00 91.44 210 THR A C 1
ATOM 1592 O O . THR A 1 210 ? -7.417 4.653 -3.537 1.00 91.44 210 THR A O 1
ATOM 1595 N N . LEU A 1 211 ? -7.917 6.825 -3.297 1.00 92.50 211 LEU A N 1
ATOM 1596 C CA . LEU A 1 211 ? -8.445 7.044 -4.638 1.00 92.50 211 LEU A CA 1
ATOM 1597 C C . LEU A 1 211 ? -7.376 7.619 -5.585 1.00 92.50 211 LEU A C 1
ATOM 1599 O O . LEU A 1 211 ? -7.655 7.797 -6.764 1.00 92.50 211 LEU A O 1
ATOM 1603 N N . SER A 1 212 ? -6.163 7.903 -5.102 1.00 91.88 212 SER A N 1
ATOM 1604 C CA . SER A 1 212 ? -5.100 8.584 -5.858 1.00 91.88 212 SER A CA 1
ATOM 1605 C C . SER A 1 212 ? -4.075 7.681 -6.539 1.00 91.88 212 SER A C 1
ATOM 1607 O O . SER A 1 212 ? -3.127 8.189 -7.128 1.00 91.88 212 SER A O 1
ATOM 1609 N N . LYS A 1 213 ? -4.214 6.356 -6.418 1.00 95.06 213 LYS A N 1
ATOM 1610 C CA . LYS A 1 213 ? -3.312 5.369 -7.038 1.00 95.06 213 LYS A CA 1
ATOM 1611 C C . LYS A 1 213 ? -4.033 4.647 -8.170 1.00 95.06 213 LYS A C 1
ATOM 1613 O O . LYS A 1 213 ? -4.361 5.279 -9.165 1.00 95.06 213 LYS A O 1
ATOM 1618 N N . ALA A 1 214 ? -4.369 3.370 -8.002 1.00 94.94 214 ALA A N 1
ATOM 1619 C CA . ALA A 1 214 ? -5.020 2.571 -9.043 1.00 94.94 214 ALA A CA 1
ATOM 1620 C C . ALA A 1 214 ? -6.367 3.146 -9.537 1.00 94.94 214 ALA A C 1
ATOM 1622 O O . ALA A 1 214 ? -6.764 2.897 -10.671 1.00 94.94 214 ALA A O 1
ATOM 1623 N N . VAL A 1 215 ? -7.065 3.933 -8.708 1.00 94.25 215 VAL A N 1
ATOM 1624 C CA . VAL A 1 215 ? -8.313 4.627 -9.082 1.00 94.25 215 VAL A CA 1
ATOM 1625 C C . VAL A 1 215 ? -8.054 5.887 -9.934 1.00 94.25 215 VAL A C 1
ATOM 1627 O O . VAL A 1 215 ? -8.950 6.328 -10.648 1.00 94.25 215 VAL A O 1
ATOM 1630 N N . GLY A 1 216 ? -6.852 6.474 -9.891 1.00 93.12 216 GLY A N 1
ATOM 1631 C CA . GLY A 1 216 ? -6.473 7.621 -10.729 1.00 93.12 216 GLY A CA 1
ATOM 1632 C C . GLY A 1 216 ? -7.234 8.923 -10.446 1.00 93.12 216 GLY A C 1
ATOM 1633 O O . GLY A 1 216 ? -7.416 9.735 -11.345 1.00 93.12 216 GLY A O 1
ATOM 1634 N N . CYS A 1 217 ? -7.733 9.114 -9.224 1.00 93.69 217 CYS A N 1
ATOM 1635 C CA . CYS A 1 217 ? -8.499 10.289 -8.796 1.00 93.69 217 CYS A CA 1
ATOM 1636 C C . CYS A 1 217 ? -7.863 10.940 -7.552 1.00 93.69 217 CYS A C 1
ATOM 1638 O O . CYS A 1 217 ? -6.647 10.947 -7.390 1.00 93.69 217 CYS A O 1
ATOM 1640 N N . HIS A 1 218 ? -8.666 11.531 -6.667 1.00 88.06 218 HIS A N 1
ATOM 1641 C CA . HIS A 1 218 ? -8.187 12.131 -5.428 1.00 88.06 218 HIS A CA 1
ATOM 1642 C C . HIS A 1 218 ? -9.119 11.795 -4.263 1.00 88.06 218 HIS A C 1
ATOM 1644 O O . HIS A 1 218 ? -10.342 11.761 -4.414 1.00 88.06 218 HIS A O 1
ATOM 1650 N N . GLY A 1 219 ? -8.524 11.559 -3.096 1.00 86.25 219 GLY A N 1
ATOM 1651 C CA . GLY A 1 219 ? -9.214 11.208 -1.860 1.00 86.25 219 GLY A CA 1
ATOM 1652 C C . GLY A 1 219 ? -8.747 9.877 -1.278 1.00 86.25 219 GLY A C 1
ATOM 1653 O O . GLY A 1 219 ? -7.888 9.201 -1.834 1.00 86.25 219 GLY A O 1
ATOM 1654 N N . GLY A 1 220 ? -9.331 9.507 -0.150 1.00 86.50 220 GLY A N 1
ATOM 1655 C CA . GLY A 1 220 ? -9.190 8.233 0.529 1.00 86.50 220 GLY A CA 1
ATOM 1656 C C . GLY A 1 220 ? -10.553 7.665 0.903 1.00 86.50 220 GLY A C 1
ATOM 1657 O O . GLY A 1 220 ? -11.596 8.325 0.788 1.00 86.50 220 GLY A O 1
ATOM 1658 N N . PHE A 1 221 ? -10.546 6.414 1.332 1.00 87.50 221 PHE A N 1
ATOM 1659 C CA . PHE A 1 221 ? -11.745 5.729 1.768 1.00 87.50 221 PHE A CA 1
ATOM 1660 C C . PHE A 1 221 ? -11.484 4.805 2.949 1.00 87.50 221 PHE A C 1
ATOM 1662 O O . PHE A 1 221 ? -10.358 4.390 3.200 1.00 87.50 221 PHE A O 1
ATOM 1669 N N . ILE A 1 222 ? -12.571 4.455 3.633 1.00 89.25 222 ILE A N 1
ATOM 1670 C CA . ILE A 1 222 ? -12.595 3.392 4.635 1.00 89.25 222 ILE A CA 1
ATOM 1671 C C . ILE A 1 222 ? -13.699 2.410 4.262 1.00 89.25 222 ILE A C 1
ATOM 1673 O O . ILE A 1 222 ? -14.860 2.804 4.098 1.00 89.25 222 ILE A O 1
ATOM 1677 N N . ALA A 1 223 ? -13.336 1.141 4.133 1.00 89.69 223 ALA A N 1
ATOM 1678 C CA . ALA A 1 223 ? -14.237 0.012 3.990 1.00 89.69 223 ALA A CA 1
ATOM 1679 C C . ALA A 1 223 ? -14.336 -0.714 5.337 1.00 89.69 223 ALA A C 1
ATOM 1681 O O . ALA A 1 223 ? -13.347 -1.194 5.884 1.00 89.69 223 ALA A O 1
ATOM 1682 N N . THR A 1 224 ? -15.541 -0.756 5.904 1.00 89.56 224 THR A N 1
ATOM 1683 C CA . THR A 1 224 ? -15.779 -1.362 7.220 1.00 89.56 224 THR A CA 1
ATOM 1684 C C . THR A 1 224 ? -17.257 -1.736 7.406 1.00 89.56 224 THR A C 1
ATOM 1686 O O . THR A 1 224 ? -18.090 -1.542 6.510 1.00 89.56 224 THR A O 1
ATOM 1689 N N . SER A 1 225 ? -17.598 -2.291 8.571 1.00 88.69 225 SER A N 1
ATOM 1690 C CA . SER A 1 225 ? -18.969 -2.622 8.956 1.00 88.69 225 SER A CA 1
ATOM 1691 C C . SER A 1 225 ? -19.826 -1.363 9.150 1.00 88.69 225 SER A C 1
ATOM 1693 O O . SER A 1 225 ? -19.330 -0.267 9.416 1.00 88.69 225 SER A O 1
ATOM 1695 N N . LYS A 1 226 ? -21.156 -1.510 9.084 1.00 87.44 226 LYS A N 1
ATOM 1696 C CA . LYS A 1 226 ? -22.087 -0.395 9.349 1.00 87.44 226 LYS A CA 1
ATOM 1697 C C . LYS A 1 226 ? -21.869 0.232 10.727 1.00 87.44 226 LYS A C 1
ATOM 1699 O O . LYS A 1 226 ? -21.948 1.448 10.855 1.00 87.44 226 LYS A O 1
ATOM 1704 N N . ARG A 1 227 ? -21.571 -0.597 11.733 1.00 87.69 227 ARG A N 1
ATOM 1705 C CA . ARG A 1 227 ? -21.321 -0.151 13.108 1.00 87.69 227 ARG A CA 1
ATOM 1706 C C . ARG A 1 227 ? -20.113 0.784 13.161 1.00 87.69 227 ARG A C 1
ATOM 1708 O O . ARG A 1 227 ? -20.225 1.885 13.690 1.00 87.69 227 ARG A O 1
ATOM 1715 N N . TRP A 1 228 ? -18.998 0.376 12.557 1.00 84.75 228 TRP A N 1
ATOM 1716 C CA . TRP A 1 228 ? -17.791 1.199 12.477 1.00 84.75 228 TRP A CA 1
ATOM 1717 C C . TRP A 1 228 ? -18.009 2.455 11.642 1.00 84.75 228 TRP A C 1
ATOM 1719 O O . TRP A 1 228 ? -17.630 3.536 12.078 1.00 84.75 228 TRP A O 1
ATOM 1729 N N . LYS A 1 229 ? -18.696 2.352 10.497 1.00 84.25 229 LYS A N 1
ATOM 1730 C CA . LYS A 1 229 ? -19.052 3.515 9.672 1.00 84.25 229 LYS A CA 1
ATOM 1731 C C . LYS A 1 229 ? -19.788 4.578 10.495 1.00 84.25 229 LYS A C 1
ATOM 1733 O O . LYS A 1 229 ? -19.366 5.730 10.498 1.00 84.25 229 LYS A O 1
ATOM 1738 N N . SER A 1 230 ? -20.859 4.206 11.198 1.00 84.38 230 SER A N 1
ATOM 1739 C CA . SER A 1 230 ? -21.637 5.147 12.018 1.00 84.38 230 SER A CA 1
ATOM 1740 C C . SER A 1 230 ? -20.799 5.780 13.129 1.00 84.38 230 SER A C 1
ATOM 1742 O O . SER A 1 230 ? -20.946 6.968 13.415 1.00 84.38 230 SER A O 1
ATOM 1744 N N . LEU A 1 231 ? -19.886 5.015 13.727 1.00 82.25 231 LEU A N 1
ATOM 1745 C CA . LEU A 1 231 ? -18.972 5.510 14.752 1.00 82.25 231 LEU A CA 1
ATOM 1746 C C . LEU A 1 231 ? -17.975 6.527 14.172 1.00 82.25 231 LEU A C 1
ATOM 1748 O O . LEU A 1 231 ? -17.876 7.641 14.679 1.00 82.25 231 LEU A O 1
ATOM 1752 N N . ILE A 1 232 ? -17.317 6.194 13.056 1.00 80.44 232 ILE A N 1
ATOM 1753 C CA . ILE A 1 232 ? -16.397 7.087 12.331 1.00 80.44 232 ILE A CA 1
ATOM 1754 C C . ILE A 1 232 ? -17.100 8.395 11.952 1.00 80.44 232 ILE A C 1
ATOM 1756 O O . ILE A 1 232 ? -16.554 9.474 12.163 1.00 80.44 232 ILE A O 1
ATOM 1760 N N . GLN A 1 233 ? -18.323 8.315 11.424 1.00 82.25 233 GLN A N 1
ATOM 1761 C CA . GLN A 1 233 ? -19.079 9.492 10.986 1.00 82.25 233 GLN A CA 1
ATOM 1762 C C . GLN A 1 233 ? -19.518 10.393 12.146 1.00 82.25 233 GLN A C 1
ATOM 1764 O O . GLN A 1 233 ? -19.584 11.608 11.974 1.00 82.25 233 GLN A O 1
ATOM 1769 N N . SER A 1 234 ? -19.824 9.811 13.308 1.00 80.12 234 SER A N 1
ATOM 1770 C CA . SER A 1 234 ? -20.324 10.554 14.472 1.00 80.12 234 SER A CA 1
ATOM 1771 C C . SER A 1 234 ? -19.226 11.093 15.387 1.00 80.12 234 SER A C 1
ATOM 1773 O O . SER A 1 234 ? -19.457 12.087 16.070 1.00 80.12 234 SER A O 1
ATOM 1775 N N . ARG A 1 235 ? -18.045 10.462 15.418 1.00 78.44 235 ARG A N 1
ATOM 1776 C CA . ARG A 1 235 ? -16.969 10.796 16.370 1.00 78.44 235 ARG A CA 1
ATOM 1777 C C . ARG A 1 235 ? -15.628 11.138 15.719 1.00 78.44 235 ARG A C 1
ATOM 1779 O O . ARG A 1 235 ? -14.790 11.769 16.357 1.00 78.44 235 ARG A O 1
ATOM 1786 N N . GLY A 1 236 ? -15.411 10.761 14.461 1.00 76.75 236 GLY A N 1
ATOM 1787 C CA . GLY A 1 236 ? -14.157 11.013 13.759 1.00 76.75 236 GLY A CA 1
ATOM 1788 C C . GLY A 1 236 ? -13.968 12.500 13.485 1.00 76.75 236 GLY A C 1
ATOM 1789 O O . GLY A 1 236 ? -14.554 13.042 12.550 1.00 76.75 236 GLY A O 1
ATOM 1790 N N . ARG A 1 237 ? -13.121 13.173 14.268 1.00 76.12 237 ARG A N 1
ATOM 1791 C CA . ARG A 1 237 ? -12.853 14.614 14.116 1.00 76.12 237 ARG A CA 1
ATOM 1792 C C . ARG A 1 237 ? -12.359 14.951 12.710 1.00 76.12 237 ARG A C 1
ATOM 1794 O O . ARG A 1 237 ? -12.880 15.878 12.096 1.00 76.12 237 ARG A O 1
ATOM 1801 N N . SER A 1 238 ? -11.445 14.142 12.171 1.00 75.75 238 SER A N 1
ATOM 1802 C CA . SER A 1 238 ? -10.938 14.281 10.798 1.00 75.75 238 SER A CA 1
ATOM 1803 C C . SER A 1 238 ? -12.040 14.138 9.738 1.00 75.75 238 SER A C 1
ATOM 1805 O O . SER A 1 238 ? -11.893 14.638 8.630 1.00 75.75 238 SER A O 1
ATOM 1807 N N . PHE A 1 239 ? -13.163 13.486 10.065 1.00 75.31 239 PHE A N 1
ATOM 1808 C CA . PHE A 1 239 ? -14.354 13.412 9.211 1.00 75.31 239 PHE A CA 1
ATOM 1809 C C . PHE A 1 239 ? -15.282 14.603 9.374 1.00 75.31 239 PHE A C 1
ATOM 1811 O O . PHE A 1 239 ? -15.724 15.186 8.385 1.00 75.31 239 PHE A O 1
ATOM 1818 N N . ILE A 1 240 ? -15.558 14.990 10.611 1.00 78.75 240 ILE A N 1
ATOM 1819 C CA . ILE A 1 240 ? -16.512 16.053 10.926 1.00 78.75 240 ILE A CA 1
ATOM 1820 C C . ILE A 1 240 ? -15.993 17.419 10.455 1.00 78.75 240 ILE A C 1
ATOM 1822 O O . ILE A 1 240 ? -16.743 18.199 9.854 1.00 78.75 240 ILE A O 1
ATOM 1826 N N . PHE A 1 241 ? -14.705 17.686 10.683 1.00 78.62 241 PHE A N 1
ATOM 1827 C CA . PHE A 1 241 ? -14.054 18.968 10.401 1.00 78.62 241 PHE A CA 1
ATOM 1828 C C . PHE A 1 241 ? -13.368 19.027 9.029 1.00 78.62 241 PHE A C 1
ATOM 1830 O O . PHE A 1 241 ? -12.580 19.934 8.781 1.00 78.62 241 PHE A O 1
ATOM 1837 N N . SER A 1 242 ? -13.675 18.088 8.129 1.00 74.75 242 SER A N 1
ATOM 1838 C CA . SER A 1 242 ? -13.185 18.092 6.748 1.00 74.75 242 SER A CA 1
ATOM 1839 C C . SER A 1 242 ? -14.306 18.396 5.752 1.00 74.75 242 SER A C 1
ATOM 1841 O O . SER A 1 242 ? -15.468 18.013 5.941 1.00 74.75 242 SER A O 1
ATOM 1843 N N . THR A 1 243 ? -13.952 19.098 4.675 1.00 82.00 243 THR A N 1
ATOM 1844 C CA . THR A 1 243 ? -14.859 19.425 3.570 1.00 82.00 243 THR A CA 1
ATOM 1845 C C . THR A 1 243 ? -14.988 18.233 2.623 1.00 82.00 243 THR A C 1
ATOM 1847 O O . THR A 1 243 ? -14.017 17.546 2.298 1.00 82.00 243 THR A O 1
ATOM 1850 N N . THR A 1 244 ? -16.211 17.970 2.162 1.00 82.44 244 THR A N 1
ATOM 1851 C CA . THR A 1 244 ? -16.499 16.846 1.261 1.00 82.44 244 THR A CA 1
ATOM 1852 C C . THR A 1 244 ? -15.764 16.976 -0.078 1.00 82.44 244 THR A C 1
ATOM 1854 O O . THR A 1 244 ? -15.524 18.076 -0.570 1.00 82.44 244 THR A O 1
ATOM 1857 N N . ILE A 1 245 ? -15.423 15.831 -0.679 1.00 82.88 245 ILE A N 1
ATOM 1858 C CA . ILE A 1 245 ? -14.813 15.759 -2.012 1.00 82.88 245 ILE A CA 1
ATOM 1859 C C . ILE A 1 245 ? -15.755 16.358 -3.076 1.00 82.88 245 ILE A C 1
ATOM 1861 O O . ILE A 1 245 ? -16.945 16.028 -3.056 1.00 82.88 245 ILE A O 1
ATOM 1865 N N . PRO A 1 246 ? -15.257 17.183 -4.024 1.00 89.56 246 PRO A N 1
ATOM 1866 C CA . PRO A 1 246 ? -16.050 17.673 -5.144 1.00 89.56 246 PRO A CA 1
ATOM 1867 C C . PRO A 1 246 ? -16.772 16.551 -5.895 1.00 89.56 246 PRO A C 1
ATOM 1869 O O . PRO A 1 246 ? -16.191 15.507 -6.202 1.00 89.56 246 PRO A O 1
ATOM 1872 N N . VAL A 1 247 ? -18.037 16.795 -6.248 1.00 91.56 247 VAL A N 1
ATOM 1873 C CA . VAL A 1 247 ? -18.893 15.829 -6.960 1.00 91.56 247 VAL A CA 1
ATOM 1874 C C . VAL A 1 247 ? -18.238 15.269 -8.236 1.00 91.56 247 VAL A C 1
ATOM 1876 O O . VAL A 1 247 ? -18.301 14.051 -8.418 1.00 91.56 247 VAL A O 1
ATOM 1879 N N . PRO A 1 248 ? -17.549 16.064 -9.085 1.00 94.44 248 PRO A N 1
ATOM 1880 C CA . PRO A 1 248 ? -16.878 15.522 -10.270 1.00 94.44 248 PRO A CA 1
ATOM 1881 C C . PRO A 1 248 ? -15.806 14.473 -9.941 1.00 94.44 248 PRO A C 1
ATOM 1883 O O . PRO A 1 248 ? -15.737 13.436 -10.596 1.00 94.44 248 PRO A O 1
ATOM 1886 N N . VAL A 1 249 ? -15.023 14.683 -8.877 1.00 91.25 249 VAL A N 1
ATOM 1887 C CA . VAL A 1 249 ? -13.982 13.736 -8.434 1.00 91.25 249 VAL A CA 1
ATOM 1888 C C . VAL A 1 249 ? -14.616 12.453 -7.890 1.00 91.25 249 VAL A C 1
ATOM 1890 O O . VAL A 1 249 ? -14.141 11.349 -8.159 1.00 91.25 249 VAL A O 1
ATOM 1893 N N . VAL A 1 250 ? -15.734 12.575 -7.168 1.00 89.12 250 VAL A N 1
ATOM 1894 C CA . VAL A 1 250 ? -16.525 11.436 -6.673 1.00 89.12 250 VAL A CA 1
ATOM 1895 C C . VAL A 1 250 ? -17.076 10.602 -7.837 1.00 89.12 250 VAL A C 1
ATOM 1897 O O . VAL A 1 250 ? -17.017 9.368 -7.774 1.00 89.12 250 VAL A O 1
ATOM 1900 N N . ALA A 1 251 ? -17.589 11.255 -8.883 1.00 93.25 251 ALA A N 1
ATOM 1901 C CA . ALA A 1 251 ? -18.106 10.602 -10.083 1.00 93.25 251 ALA A CA 1
ATOM 1902 C C . ALA A 1 251 ? -16.991 9.900 -10.876 1.00 93.25 251 ALA A C 1
ATOM 1904 O O . ALA A 1 251 ? -17.128 8.717 -11.189 1.00 93.25 251 ALA A O 1
ATOM 1905 N N . ALA A 1 252 ? -15.860 10.578 -11.104 1.00 95.62 252 ALA A N 1
ATOM 1906 C CA . ALA A 1 252 ? -14.688 10.001 -11.762 1.00 95.62 252 ALA A CA 1
ATOM 1907 C C . ALA A 1 252 ? -14.159 8.772 -11.004 1.00 95.62 252 ALA A C 1
ATOM 1909 O O . ALA A 1 252 ? -13.970 7.713 -11.596 1.00 95.62 252 ALA A O 1
ATOM 1910 N N . SER A 1 253 ? -14.048 8.864 -9.674 1.00 92.62 253 SER A N 1
ATOM 1911 C CA . SER A 1 253 ? -13.607 7.742 -8.832 1.00 92.62 253 SER A CA 1
ATOM 1912 C C . SER A 1 253 ? -14.554 6.544 -8.935 1.00 92.62 253 SER A C 1
ATOM 1914 O O . SER A 1 253 ? -14.118 5.397 -8.963 1.00 92.62 253 SER A O 1
ATOM 1916 N N . LEU A 1 254 ? -15.868 6.790 -8.998 1.00 92.88 254 LEU A N 1
ATOM 1917 C CA . LEU A 1 254 ? -16.864 5.726 -9.142 1.00 92.88 254 LEU A CA 1
ATOM 1918 C C . LEU A 1 254 ? -16.765 5.037 -10.510 1.00 92.88 254 LEU A C 1
ATOM 1920 O O . LEU A 1 254 ? -16.858 3.808 -10.582 1.00 92.88 254 LEU A O 1
ATOM 1924 N N . ALA A 1 255 ? -16.565 5.815 -11.576 1.00 95.81 255 ALA A N 1
ATOM 1925 C CA . ALA A 1 255 ? -16.347 5.287 -12.915 1.00 95.81 255 ALA A CA 1
ATOM 1926 C C . ALA A 1 255 ? -15.060 4.451 -12.968 1.00 95.81 255 ALA A C 1
ATOM 1928 O O . ALA A 1 255 ? -15.107 3.299 -13.393 1.00 95.81 255 ALA A O 1
ATOM 1929 N N . ALA A 1 256 ? -13.949 4.971 -12.439 1.00 94.31 256 ALA A N 1
ATOM 1930 C CA . ALA A 1 256 ? -12.665 4.277 -12.398 1.00 94.31 256 ALA A CA 1
ATOM 1931 C C . ALA A 1 256 ? -12.725 2.966 -11.598 1.00 94.31 256 ALA A C 1
ATOM 1933 O O . ALA A 1 256 ? -12.256 1.938 -12.080 1.00 94.31 256 ALA A O 1
ATOM 1934 N N . ILE A 1 257 ? -13.379 2.955 -10.429 1.00 92.62 257 ILE A N 1
ATOM 1935 C CA . ILE A 1 257 ? -13.621 1.716 -9.673 1.00 92.62 257 ILE A CA 1
ATOM 1936 C C . ILE A 1 257 ? -14.451 0.741 -10.514 1.00 92.62 257 ILE A C 1
ATOM 1938 O O . ILE A 1 257 ? -14.098 -0.429 -10.620 1.00 92.62 257 ILE A O 1
ATOM 1942 N N . SER A 1 258 ? -15.534 1.197 -11.146 1.00 93.19 258 SER A N 1
ATOM 1943 C CA . SER A 1 258 ? -16.393 0.332 -11.968 1.00 93.19 258 SER A CA 1
ATOM 1944 C C . SER A 1 258 ? -15.637 -0.291 -13.146 1.00 93.19 258 SER A C 1
ATOM 1946 O O . SER A 1 258 ? -15.793 -1.484 -13.410 1.00 93.19 258 SER A O 1
ATOM 1948 N N . VAL A 1 259 ? -14.786 0.492 -13.816 1.00 94.56 259 VAL A N 1
ATOM 1949 C CA . VAL A 1 259 ? -13.900 0.026 -14.890 1.00 94.56 259 VAL A CA 1
ATOM 1950 C C . VAL A 1 259 ? -12.880 -0.962 -14.340 1.00 94.56 259 VAL A C 1
ATOM 1952 O O . VAL A 1 259 ? -12.828 -2.089 -14.819 1.00 94.56 259 VAL A O 1
ATOM 1955 N N . GLY A 1 260 ? -12.138 -0.607 -13.288 1.00 91.62 260 GLY A N 1
ATOM 1956 C CA . GLY A 1 260 ? -11.117 -1.470 -12.692 1.00 91.62 260 GLY A CA 1
ATOM 1957 C C . GLY A 1 260 ? -11.671 -2.822 -12.234 1.00 91.62 260 GLY A C 1
ATOM 1958 O O . GLY A 1 260 ? -11.022 -3.850 -12.402 1.00 91.62 260 GLY A O 1
ATOM 1959 N N . ARG A 1 261 ? -12.903 -2.860 -11.721 1.00 88.12 261 ARG A N 1
ATOM 1960 C CA . ARG A 1 261 ? -13.604 -4.099 -11.342 1.00 88.12 261 ARG A CA 1
ATOM 1961 C C . ARG A 1 261 ? -13.888 -4.996 -12.552 1.00 88.12 261 ARG A C 1
ATOM 1963 O O . ARG A 1 261 ? -13.613 -6.194 -12.494 1.00 88.12 261 ARG A O 1
ATOM 1970 N N . ARG A 1 262 ? -14.445 -4.421 -13.627 1.00 92.44 262 ARG A N 1
ATOM 1971 C CA . ARG A 1 262 ? -14.844 -5.138 -14.854 1.00 92.44 262 ARG A CA 1
ATOM 1972 C C . ARG A 1 262 ? -13.634 -5.568 -15.684 1.00 92.44 262 ARG A C 1
ATOM 1974 O O . ARG A 1 262 ? -13.550 -6.708 -16.130 1.00 92.44 262 ARG A O 1
ATOM 1981 N N . GLU A 1 263 ? -12.670 -4.673 -15.855 1.00 94.88 263 GLU A N 1
ATOM 1982 C CA . GLU A 1 263 ? -11.474 -4.858 -16.674 1.00 94.88 263 GLU A CA 1
ATOM 1983 C C . GLU A 1 263 ? -10.362 -5.585 -15.911 1.00 94.88 263 GLU A C 1
ATOM 1985 O O . GLU A 1 263 ? -9.263 -5.071 -15.692 1.00 94.88 263 GLU A O 1
ATOM 1990 N N . ARG A 1 264 ? -10.627 -6.845 -15.547 1.00 94.69 264 ARG A N 1
ATOM 1991 C CA . ARG A 1 264 ? -9.664 -7.710 -14.839 1.00 94.69 264 ARG A CA 1
ATOM 1992 C C . ARG A 1 264 ? -8.329 -7.874 -15.576 1.00 94.69 264 ARG A C 1
ATOM 1994 O O . ARG A 1 264 ? -7.317 -8.213 -14.967 1.00 94.69 264 ARG A O 1
ATOM 2001 N N . TRP A 1 265 ? -8.312 -7.627 -16.890 1.00 95.38 265 TRP A N 1
ATOM 2002 C CA . TRP A 1 265 ? -7.102 -7.684 -17.705 1.00 95.38 265 TRP A CA 1
ATOM 2003 C C . TRP A 1 265 ? -6.015 -6.722 -17.212 1.00 95.38 265 TRP A C 1
ATOM 2005 O O . TRP A 1 265 ? -4.849 -7.078 -17.323 1.00 95.38 265 TRP A O 1
ATOM 2015 N N . ARG A 1 266 ? -6.366 -5.570 -16.618 1.00 95.12 266 ARG A N 1
ATOM 2016 C CA . ARG A 1 266 ? -5.389 -4.590 -16.108 1.00 95.12 266 ARG A CA 1
ATOM 2017 C C . ARG A 1 266 ? -4.563 -5.157 -14.959 1.00 95.12 266 ARG A C 1
ATOM 2019 O O . ARG A 1 266 ? -3.341 -5.060 -14.978 1.00 95.12 266 ARG A O 1
ATOM 2026 N N . ARG A 1 267 ? -5.227 -5.815 -14.001 1.00 95.00 267 ARG A N 1
ATOM 2027 C CA . ARG A 1 267 ? -4.558 -6.523 -12.898 1.00 95.00 267 ARG A CA 1
ATOM 2028 C C . ARG A 1 267 ? -3.680 -7.646 -13.426 1.00 95.00 267 ARG A C 1
ATOM 2030 O O . ARG A 1 267 ? -2.500 -7.695 -13.107 1.00 95.00 267 ARG A O 1
ATOM 2037 N N . ARG A 1 268 ? -4.227 -8.500 -14.301 1.00 96.12 268 ARG A N 1
ATOM 2038 C CA . ARG A 1 268 ? -3.444 -9.578 -14.928 1.00 96.12 268 ARG A CA 1
ATOM 2039 C C . ARG A 1 268 ? -2.233 -9.044 -15.688 1.00 96.12 268 ARG A C 1
ATOM 2041 O O . ARG A 1 268 ? -1.184 -9.666 -15.638 1.00 96.12 268 ARG A O 1
ATOM 2048 N N . ALA A 1 269 ? -2.366 -7.918 -16.387 1.00 96.62 269 ALA A N 1
ATOM 2049 C CA . ALA A 1 269 ? -1.259 -7.287 -17.092 1.00 96.62 269 ALA A CA 1
ATOM 2050 C C . ALA A 1 269 ? -0.164 -6.855 -16.113 1.00 96.62 269 ALA A C 1
ATOM 2052 O O . ALA A 1 269 ? 0.970 -7.274 -16.294 1.00 96.62 269 ALA A O 1
ATOM 2053 N N . ILE A 1 270 ? -0.503 -6.125 -15.044 1.00 96.38 270 ILE A N 1
ATOM 2054 C CA . ILE A 1 270 ? 0.463 -5.712 -14.012 1.00 96.38 270 ILE A CA 1
ATOM 2055 C C . ILE A 1 270 ? 1.210 -6.916 -13.426 1.00 96.38 270 ILE A C 1
ATOM 2057 O O . ILE A 1 270 ? 2.436 -6.912 -13.399 1.00 96.38 270 ILE A O 1
ATOM 2061 N N . TRP A 1 271 ? 0.496 -7.963 -13.010 1.00 96.75 271 TRP A N 1
ATOM 2062 C CA . TRP A 1 271 ? 1.120 -9.154 -12.422 1.00 96.75 271 TRP A CA 1
ATOM 2063 C C . TRP A 1 271 ? 1.959 -9.954 -13.423 1.00 96.75 271 TRP A C 1
ATOM 2065 O O . TRP A 1 271 ? 2.987 -10.510 -13.051 1.00 96.75 271 TRP A O 1
ATOM 2075 N N . ARG A 1 272 ? 1.594 -9.958 -14.711 1.00 96.75 272 ARG A N 1
ATOM 2076 C CA . ARG A 1 272 ? 2.487 -10.480 -15.754 1.00 96.75 272 ARG A CA 1
ATOM 2077 C C . ARG A 1 272 ? 3.759 -9.649 -15.866 1.00 96.75 272 ARG A C 1
ATOM 2079 O O . ARG A 1 272 ? 4.816 -10.241 -15.973 1.00 96.75 272 ARG A O 1
ATOM 2086 N N . ARG A 1 273 ? 3.690 -8.315 -15.768 1.00 96.88 273 ARG A N 1
ATOM 2087 C CA . ARG A 1 273 ? 4.898 -7.470 -15.768 1.00 96.88 273 ARG A CA 1
ATOM 2088 C C . ARG A 1 273 ? 5.795 -7.741 -14.570 1.00 96.88 273 ARG A C 1
ATOM 2090 O O . ARG A 1 273 ? 7.005 -7.750 -14.735 1.00 96.88 273 ARG A O 1
ATOM 2097 N N . VAL A 1 274 ? 5.222 -8.019 -13.399 1.00 96.12 274 VAL A N 1
ATOM 2098 C CA . VAL A 1 274 ? 5.996 -8.485 -12.236 1.00 96.12 274 VAL A CA 1
ATOM 2099 C C . VAL A 1 274 ? 6.769 -9.760 -12.590 1.00 96.12 274 VAL A C 1
ATOM 2101 O O . VAL A 1 274 ? 7.982 -9.815 -12.399 1.00 96.12 274 VAL A O 1
ATOM 2104 N N . GLN A 1 275 ? 6.091 -10.744 -13.189 1.00 95.44 275 GLN A N 1
ATOM 2105 C CA . GLN A 1 275 ? 6.721 -11.991 -13.627 1.00 95.44 275 GLN A CA 1
ATOM 2106 C C . GLN A 1 275 ? 7.765 -11.779 -14.735 1.00 95.44 275 GLN A C 1
ATOM 2108 O O . GLN A 1 275 ? 8.802 -12.441 -14.727 1.00 95.44 275 GLN A O 1
ATOM 2113 N N . ASP A 1 276 ? 7.513 -10.864 -15.673 1.00 95.25 276 ASP A N 1
ATOM 2114 C CA . ASP A 1 276 ? 8.441 -10.518 -16.752 1.00 95.25 276 ASP A CA 1
ATOM 2115 C C . ASP A 1 276 ? 9.739 -9.940 -16.164 1.00 95.25 276 ASP A C 1
ATOM 2117 O O . ASP A 1 276 ? 10.824 -10.406 -16.507 1.00 95.25 276 ASP A O 1
ATOM 2121 N N . VAL A 1 277 ? 9.646 -8.989 -15.221 1.00 94.44 277 VAL A N 1
ATOM 2122 C CA . VAL A 1 277 ? 10.831 -8.431 -14.546 1.00 94.44 277 VAL A CA 1
ATOM 2123 C C . VAL A 1 277 ? 11.571 -9.520 -13.771 1.00 94.44 277 VAL A C 1
ATOM 2125 O O . VAL A 1 277 ? 12.789 -9.620 -13.903 1.00 94.44 277 VAL A O 1
ATOM 2128 N N . TYR A 1 278 ? 10.864 -10.356 -13.001 1.00 93.38 278 TYR A N 1
ATOM 2129 C CA . TYR A 1 278 ? 11.471 -11.483 -12.279 1.00 93.38 278 TYR A CA 1
ATOM 2130 C C . TYR A 1 278 ? 12.253 -12.398 -13.232 1.00 93.38 278 TYR A C 1
ATOM 2132 O O . TYR A 1 278 ? 13.422 -12.693 -13.000 1.00 93.38 278 TYR A O 1
ATOM 2140 N N . SER A 1 279 ? 11.633 -12.784 -14.348 1.00 93.00 279 SER A N 1
ATOM 2141 C CA . SER A 1 279 ? 12.216 -13.725 -15.310 1.00 93.00 279 SER A CA 1
ATOM 2142 C C . SER A 1 279 ? 13.424 -13.144 -16.054 1.00 93.00 279 SER A C 1
ATOM 2144 O O . SER A 1 279 ? 14.336 -13.885 -16.403 1.00 93.00 279 SER A O 1
ATOM 2146 N N . LEU A 1 280 ? 13.439 -11.830 -16.303 1.00 92.56 280 LEU A N 1
ATOM 2147 C CA . LEU A 1 280 ? 14.512 -11.151 -17.038 1.00 92.56 280 LEU A CA 1
ATOM 2148 C C . LEU A 1 280 ? 15.677 -10.706 -16.142 1.00 92.56 280 LEU A C 1
ATOM 2150 O O . LEU A 1 280 ? 16.813 -10.675 -16.601 1.00 92.56 280 LEU A O 1
ATOM 2154 N N . SER A 1 281 ? 15.401 -10.332 -14.889 1.00 90.06 281 SER A N 1
ATOM 2155 C CA . SER A 1 281 ? 16.405 -9.788 -13.959 1.00 90.06 281 SER A CA 1
ATOM 2156 C C . SER A 1 281 ? 16.913 -10.797 -12.927 1.00 90.06 281 SER A C 1
ATOM 2158 O O . SER A 1 281 ? 17.981 -10.591 -12.358 1.00 90.06 281 SER A O 1
ATOM 2160 N N . GLY A 1 282 ? 16.147 -11.856 -12.640 1.00 87.44 282 GLY A N 1
ATOM 2161 C CA . GLY A 1 282 ? 16.422 -12.795 -11.548 1.00 87.44 282 GLY A CA 1
ATOM 2162 C C . GLY A 1 282 ? 16.213 -12.215 -10.143 1.00 87.44 282 GLY A C 1
ATOM 2163 O O . GLY A 1 282 ? 16.486 -12.897 -9.156 1.00 87.44 282 GLY A O 1
ATOM 2164 N N . LEU A 1 283 ? 15.739 -10.969 -10.024 1.00 86.69 283 LEU A N 1
ATOM 2165 C CA . LEU A 1 283 ? 15.510 -10.314 -8.737 1.00 86.69 283 LEU A CA 1
ATOM 2166 C C . LEU A 1 283 ? 14.275 -10.898 -8.037 1.00 86.69 283 LEU A C 1
ATOM 2168 O O . LEU A 1 283 ? 13.263 -11.105 -8.706 1.00 86.69 283 LEU A O 1
ATOM 2172 N N . PRO A 1 284 ? 14.297 -11.103 -6.706 1.00 85.69 284 PRO A N 1
ATOM 2173 C CA . PRO A 1 284 ? 13.189 -11.685 -5.946 1.00 85.69 284 PRO A CA 1
ATOM 2174 C C . PRO A 1 284 ? 12.034 -10.685 -5.753 1.00 85.69 284 PRO A C 1
ATOM 2176 O O . PRO A 1 284 ? 11.786 -10.186 -4.659 1.00 85.69 284 PRO A O 1
ATOM 2179 N N . ILE A 1 285 ? 11.328 -10.372 -6.837 1.00 87.69 285 ILE A N 1
ATOM 2180 C CA . ILE A 1 285 ? 10.230 -9.403 -6.861 1.00 87.69 285 ILE A CA 1
ATOM 2181 C C . ILE A 1 285 ? 8.905 -10.112 -6.583 1.00 87.69 285 ILE A C 1
ATOM 2183 O O . ILE A 1 285 ? 8.550 -11.076 -7.258 1.00 87.69 285 ILE A O 1
ATOM 2187 N N . SER A 1 286 ? 8.144 -9.590 -5.622 1.00 86.81 286 SER A N 1
ATOM 2188 C CA . SER A 1 286 ? 6.871 -10.166 -5.173 1.00 86.81 286 SER A CA 1
ATOM 2189 C C . SER A 1 286 ? 5.656 -9.265 -5.415 1.00 86.81 286 SER A C 1
ATOM 2191 O O . SER A 1 286 ? 4.522 -9.711 -5.231 1.00 86.81 286 SER A O 1
ATOM 2193 N N . SER A 1 287 ? 5.855 -8.017 -5.852 1.00 95.56 287 SER A N 1
ATOM 2194 C CA . SER A 1 287 ? 4.767 -7.076 -6.117 1.00 95.56 287 SER A CA 1
ATOM 2195 C C . SER A 1 287 ? 5.083 -6.104 -7.265 1.00 95.56 287 SER A C 1
ATOM 2197 O O . SER A 1 287 ? 6.206 -6.055 -7.768 1.00 95.56 287 SER A O 1
ATOM 2199 N N . PRO A 1 288 ? 4.100 -5.294 -7.704 1.00 96.19 288 PRO A N 1
ATOM 2200 C CA . PRO A 1 288 ? 4.300 -4.245 -8.711 1.00 96.19 288 PRO A CA 1
ATOM 2201 C C . PRO A 1 288 ? 5.165 -3.064 -8.258 1.00 96.19 288 PRO A C 1
ATOM 2203 O O . PRO A 1 288 ? 5.354 -2.124 -9.033 1.00 96.19 288 PRO A O 1
ATOM 2206 N N . ILE A 1 289 ? 5.636 -3.073 -7.012 1.00 95.81 289 ILE A N 1
ATOM 2207 C CA . ILE A 1 289 ? 6.573 -2.103 -6.460 1.00 95.81 289 ILE A CA 1
ATOM 2208 C C . ILE A 1 289 ? 7.908 -2.824 -6.320 1.00 95.81 289 ILE A C 1
ATOM 2210 O O . ILE A 1 289 ? 8.003 -3.836 -5.635 1.00 95.81 289 ILE A O 1
ATOM 2214 N N . ILE A 1 290 ? 8.926 -2.311 -6.996 1.00 93.94 290 ILE A N 1
ATOM 2215 C CA . ILE A 1 290 ? 10.254 -2.909 -7.052 1.00 93.94 290 ILE A CA 1
ATOM 2216 C C . ILE A 1 290 ? 11.239 -1.915 -6.461 1.00 93.94 290 ILE A C 1
ATOM 2218 O O . ILE A 1 290 ? 11.300 -0.766 -6.905 1.00 93.94 290 ILE A O 1
ATOM 2222 N N . SER A 1 291 ? 12.037 -2.384 -5.510 1.00 91.12 291 SER A N 1
ATOM 2223 C CA . SER A 1 291 ? 13.123 -1.611 -4.923 1.00 91.12 291 SER A CA 1
ATOM 2224 C C . SER A 1 291 ? 14.457 -2.276 -5.199 1.00 91.12 291 SER A C 1
ATOM 2226 O O . SER A 1 291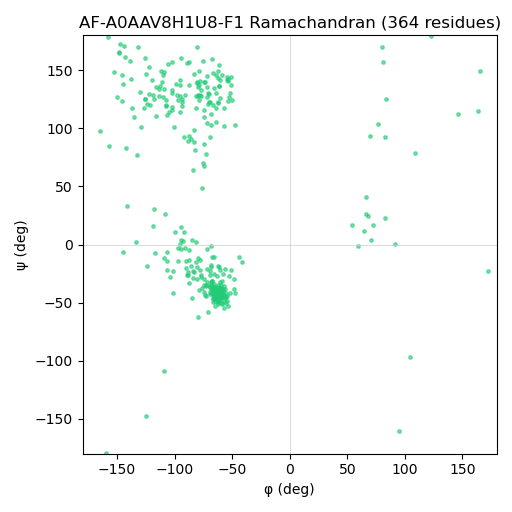 ? 14.654 -3.454 -4.917 1.00 91.12 291 SER A O 1
ATOM 2228 N N . ILE A 1 292 ? 15.371 -1.508 -5.789 1.00 90.88 292 ILE A N 1
ATOM 2229 C CA . ILE A 1 292 ? 16.718 -1.960 -6.140 1.00 90.88 292 ILE A CA 1
ATOM 2230 C C . ILE A 1 292 ? 17.697 -1.142 -5.318 1.00 90.88 292 ILE A C 1
ATOM 2232 O O . ILE A 1 292 ? 17.841 0.060 -5.542 1.00 90.88 292 ILE A O 1
ATOM 2236 N N . ILE A 1 293 ? 18.351 -1.785 -4.354 1.00 90.50 293 ILE A N 1
ATOM 2237 C CA . ILE A 1 293 ? 19.358 -1.133 -3.518 1.00 90.50 293 ILE A CA 1
ATOM 2238 C C . ILE A 1 293 ? 20.592 -0.857 -4.375 1.00 90.50 293 ILE A C 1
ATOM 2240 O O . ILE A 1 293 ? 21.184 -1.771 -4.943 1.00 90.50 293 ILE A O 1
ATOM 2244 N N . VAL A 1 294 ? 20.976 0.415 -4.444 1.00 90.69 294 VAL A N 1
ATOM 2245 C CA . VAL A 1 294 ? 22.165 0.881 -5.170 1.00 90.69 294 VAL A CA 1
ATOM 2246 C C . VAL A 1 294 ? 23.303 1.208 -4.197 1.00 90.69 294 VAL A C 1
ATOM 2248 O O . VAL A 1 294 ? 24.472 1.071 -4.545 1.00 90.69 294 VAL A O 1
ATOM 2251 N N . GLY A 1 295 ? 22.979 1.596 -2.960 1.00 89.50 295 GLY A N 1
ATOM 2252 C CA . GLY A 1 295 ? 23.952 1.872 -1.905 1.00 89.50 295 GLY A CA 1
ATOM 2253 C C . GLY A 1 295 ? 24.134 3.367 -1.658 1.00 89.50 295 GLY A C 1
ATOM 2254 O O . GLY A 1 295 ? 23.367 3.967 -0.902 1.00 89.50 295 GLY A O 1
ATOM 2255 N N . THR A 1 296 ? 25.154 3.985 -2.258 1.00 92.56 296 THR A N 1
ATOM 2256 C CA . THR A 1 296 ? 25.480 5.401 -2.000 1.00 92.56 296 THR A CA 1
ATOM 2257 C C . THR A 1 296 ? 24.510 6.367 -2.685 1.00 92.56 296 THR A C 1
ATOM 2259 O O . THR A 1 296 ? 23.848 6.030 -3.673 1.00 92.56 296 THR A O 1
ATOM 2262 N N . GLU A 1 297 ? 24.429 7.597 -2.171 1.00 93.88 297 GLU A N 1
ATOM 2263 C CA . GLU A 1 297 ? 23.567 8.639 -2.739 1.00 93.88 297 GLU A CA 1
ATOM 2264 C C . GLU A 1 297 ? 24.020 9.030 -4.152 1.00 93.88 297 GLU A C 1
ATOM 2266 O O . GLU A 1 297 ? 23.198 9.151 -5.063 1.00 93.88 297 GLU A O 1
ATOM 2271 N N . GLU A 1 298 ? 25.331 9.158 -4.365 1.00 93.88 298 GLU A N 1
ATOM 2272 C CA . GLU A 1 298 ? 25.916 9.488 -5.663 1.00 93.88 298 GLU A CA 1
ATOM 2273 C C . GLU A 1 298 ? 25.599 8.410 -6.700 1.00 93.88 298 GLU A C 1
ATOM 2275 O O . GLU A 1 298 ? 25.232 8.737 -7.832 1.00 93.88 298 GLU A O 1
ATOM 2280 N N . ALA A 1 299 ? 25.696 7.133 -6.313 1.00 92.88 299 ALA A N 1
ATOM 2281 C CA . ALA A 1 299 ? 25.391 6.014 -7.192 1.00 92.88 299 ALA A CA 1
ATOM 2282 C C . ALA A 1 299 ? 23.900 5.989 -7.553 1.00 92.88 299 ALA A C 1
ATOM 2284 O O . ALA A 1 299 ? 23.566 5.910 -8.734 1.00 92.88 299 ALA A O 1
ATOM 2285 N N . ALA A 1 300 ? 23.001 6.157 -6.577 1.00 93.94 300 ALA A N 1
ATOM 2286 C CA . ALA A 1 300 ? 21.560 6.197 -6.829 1.00 93.94 300 ALA A CA 1
ATOM 2287 C C . ALA A 1 300 ? 21.154 7.378 -7.734 1.00 93.94 300 ALA A C 1
ATOM 2289 O O . ALA A 1 300 ? 20.362 7.211 -8.665 1.00 93.94 300 ALA A O 1
ATOM 2290 N N . LEU A 1 301 ? 21.731 8.568 -7.520 1.00 95.19 301 LEU A N 1
ATOM 2291 C CA . LEU A 1 301 ? 21.496 9.738 -8.374 1.00 95.19 301 LEU A CA 1
ATOM 2292 C C . LEU A 1 301 ? 22.067 9.550 -9.783 1.00 95.19 301 LEU A C 1
ATOM 2294 O O . LEU A 1 301 ? 21.430 9.949 -10.759 1.00 95.19 301 LEU A O 1
ATOM 2298 N N . SER A 1 302 ? 23.251 8.948 -9.907 1.00 95.62 302 SER A N 1
ATOM 2299 C CA . SER A 1 302 ? 23.848 8.625 -11.205 1.00 95.62 302 SER A CA 1
ATOM 2300 C C . SER A 1 302 ? 22.982 7.625 -11.973 1.00 95.62 302 SER A C 1
ATOM 2302 O O . SER A 1 302 ? 22.671 7.849 -13.145 1.00 95.62 302 SER A O 1
ATOM 2304 N N . ALA A 1 303 ? 22.485 6.595 -11.286 1.00 95.25 303 ALA A N 1
ATOM 2305 C CA . ALA A 1 303 ? 21.590 5.596 -11.848 1.00 95.25 303 ALA A CA 1
ATOM 2306 C C . ALA A 1 303 ? 20.261 6.193 -12.318 1.00 95.25 303 ALA A C 1
ATOM 2308 O O . ALA A 1 303 ? 19.857 5.977 -13.459 1.00 95.25 303 ALA A O 1
ATOM 2309 N N . SER A 1 304 ? 19.623 7.022 -11.487 1.00 96.06 304 SER A N 1
ATOM 2310 C CA . SER A 1 304 ? 18.392 7.736 -11.847 1.00 96.06 304 SER A CA 1
ATOM 2311 C C . SER A 1 304 ? 18.593 8.641 -13.073 1.00 96.06 304 SER A C 1
ATOM 2313 O O . SER A 1 304 ? 17.768 8.637 -13.986 1.00 96.06 304 SER A O 1
ATOM 2315 N N . ARG A 1 305 ? 19.726 9.357 -13.169 1.00 96.69 305 ARG A N 1
ATOM 2316 C CA . ARG A 1 305 ? 20.062 10.172 -14.354 1.00 96.69 305 ARG A CA 1
ATOM 2317 C C . ARG A 1 305 ? 20.321 9.326 -15.601 1.00 96.69 305 ARG A C 1
ATOM 2319 O O . ARG A 1 305 ? 19.939 9.743 -16.691 1.00 96.69 305 ARG A O 1
ATOM 2326 N N . HIS A 1 306 ? 20.988 8.181 -15.463 1.00 96.19 306 HIS A N 1
ATOM 2327 C CA . HIS A 1 306 ? 21.224 7.256 -16.573 1.00 96.19 306 HIS A CA 1
ATOM 2328 C C . HIS A 1 306 ? 19.898 6.686 -17.102 1.00 96.19 306 HIS A C 1
ATOM 2330 O O . HIS A 1 306 ? 19.649 6.741 -18.307 1.00 96.19 306 HIS A O 1
ATOM 2336 N N . LEU A 1 307 ? 19.009 6.245 -16.209 1.00 96.44 307 LEU A N 1
ATOM 2337 C CA . LEU A 1 307 ? 17.663 5.785 -16.557 1.00 96.44 307 LEU A CA 1
ATOM 2338 C C . LEU A 1 307 ? 16.863 6.882 -17.265 1.00 96.44 307 LEU A C 1
ATOM 2340 O O . LEU A 1 307 ? 16.301 6.628 -18.327 1.00 96.44 307 LEU A O 1
ATOM 2344 N N . LEU A 1 308 ? 16.899 8.119 -16.756 1.00 97.25 308 LEU A N 1
ATOM 2345 C CA . LEU A 1 308 ? 16.183 9.243 -17.363 1.00 97.25 308 LEU A CA 1
ATOM 2346 C C . LEU A 1 308 ? 16.669 9.545 -18.786 1.00 97.25 308 LEU A C 1
ATOM 2348 O O . LEU A 1 308 ? 15.851 9.773 -19.674 1.00 97.25 308 LEU A O 1
ATOM 2352 N N . LYS A 1 309 ? 17.987 9.512 -19.024 1.00 96.94 309 LYS A N 1
ATOM 2353 C CA . LYS A 1 309 ? 18.567 9.669 -20.372 1.00 96.94 309 LYS A CA 1
ATOM 2354 C C . LYS A 1 309 ? 18.156 8.550 -21.330 1.00 96.94 309 LYS A C 1
ATOM 2356 O O . LYS A 1 309 ? 18.105 8.786 -22.530 1.00 96.94 309 LYS A O 1
ATOM 2361 N N . SER A 1 310 ? 17.849 7.376 -20.790 1.00 95.62 310 SER A N 1
ATOM 2362 C CA . SER A 1 310 ? 17.387 6.200 -21.534 1.00 95.62 310 SER A CA 1
ATOM 2363 C C . SER A 1 310 ? 15.856 6.135 -21.636 1.00 95.62 310 SER A C 1
ATOM 2365 O O . SER A 1 310 ? 15.313 5.115 -22.027 1.00 95.62 310 SER A O 1
ATOM 2367 N N . GLY A 1 311 ? 15.141 7.204 -21.260 1.00 95.75 311 GLY A N 1
ATOM 2368 C CA . GLY A 1 311 ? 13.680 7.291 -21.374 1.00 95.75 311 GLY A CA 1
ATOM 2369 C C . GLY A 1 311 ? 12.891 6.824 -20.146 1.00 95.75 311 GLY A C 1
ATOM 2370 O O . GLY A 1 311 ? 11.664 6.920 -20.144 1.00 95.75 311 GLY A O 1
ATOM 2371 N N . PHE A 1 312 ? 13.554 6.389 -19.070 1.00 96.31 312 PHE A N 1
ATOM 2372 C CA . PHE A 1 312 ? 12.902 5.896 -17.853 1.00 96.31 312 PHE A CA 1
ATOM 2373 C C . PHE A 1 312 ? 12.959 6.908 -16.711 1.00 96.31 312 PHE A C 1
ATOM 2375 O O . PHE A 1 312 ? 14.010 7.178 -16.131 1.00 96.31 312 PHE A O 1
ATOM 2382 N N . HIS A 1 313 ? 11.800 7.422 -16.305 1.00 95.81 313 HIS A N 1
ATOM 2383 C CA . HIS A 1 313 ? 11.709 8.268 -15.119 1.00 95.81 313 HIS A CA 1
ATOM 2384 C C . HIS A 1 313 ? 11.603 7.415 -13.843 1.00 95.81 313 HIS A C 1
ATOM 2386 O O . HIS A 1 313 ? 10.510 7.100 -13.377 1.00 95.81 313 HIS A O 1
ATOM 2392 N N . VAL A 1 314 ? 12.757 7.046 -13.282 1.00 95.00 314 VAL A N 1
ATOM 2393 C CA . VAL A 1 314 ? 12.876 6.305 -12.015 1.00 95.00 314 VAL A CA 1
ATOM 2394 C C . VAL A 1 314 ? 13.523 7.197 -10.965 1.00 95.00 314 VAL A C 1
ATOM 2396 O O . VAL A 1 314 ? 14.590 7.770 -11.198 1.00 95.00 314 VAL A O 1
ATOM 2399 N N . TH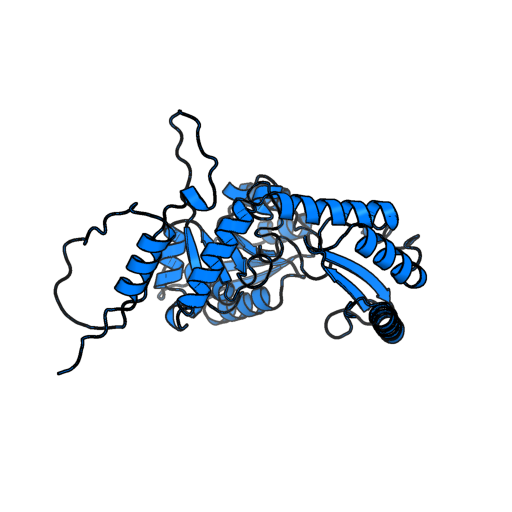R A 1 315 ? 12.891 7.318 -9.801 1.00 90.56 315 THR A N 1
ATOM 2400 C CA . THR A 1 315 ? 13.381 8.172 -8.719 1.00 90.56 315 THR A CA 1
ATOM 2401 C C . THR A 1 315 ? 14.364 7.426 -7.820 1.00 90.56 315 THR A C 1
ATOM 2403 O O . THR A 1 315 ? 14.153 6.271 -7.444 1.00 90.56 315 THR A O 1
ATOM 2406 N N . ALA A 1 316 ? 15.446 8.114 -7.453 1.00 93.56 316 ALA A N 1
ATOM 2407 C CA . ALA A 1 316 ? 16.339 7.685 -6.387 1.00 93.56 316 ALA A CA 1
ATOM 2408 C C . ALA A 1 316 ? 15.739 8.051 -5.022 1.00 93.56 316 ALA A C 1
ATOM 2410 O O . ALA A 1 316 ? 15.369 9.204 -4.785 1.00 93.56 316 ALA A O 1
ATOM 2411 N N . ILE A 1 317 ? 15.667 7.074 -4.125 1.00 92.75 317 ILE A N 1
ATOM 2412 C CA . ILE A 1 317 ? 15.294 7.244 -2.724 1.00 92.75 317 ILE A CA 1
ATOM 2413 C C . ILE A 1 317 ? 16.581 7.310 -1.902 1.00 92.75 317 ILE A C 1
ATOM 2415 O O . ILE A 1 317 ? 17.464 6.464 -2.042 1.00 92.75 317 ILE A O 1
ATOM 2419 N N . ARG A 1 318 ? 16.690 8.344 -1.068 1.00 93.00 318 ARG A N 1
ATOM 2420 C CA . ARG A 1 318 ? 17.908 8.738 -0.348 1.00 93.00 318 ARG A CA 1
ATOM 2421 C C . ARG A 1 318 ? 17.563 9.277 1.049 1.00 93.00 318 ARG A C 1
ATOM 2423 O O . ARG A 1 318 ? 16.375 9.486 1.325 1.00 93.00 318 ARG A O 1
ATOM 2430 N N . PRO A 1 319 ? 18.546 9.511 1.937 1.00 89.19 319 PRO A N 1
ATOM 2431 C CA . PRO A 1 319 ? 18.298 10.167 3.216 1.00 89.19 319 PRO A CA 1
ATOM 2432 C C . PRO A 1 319 ? 17.512 11.486 3.059 1.00 89.19 319 PRO A C 1
ATOM 2434 O O . PRO A 1 319 ? 17.706 12.203 2.074 1.00 89.19 319 PRO A O 1
ATOM 2437 N N . PRO A 1 320 ? 16.606 11.820 3.998 1.00 86.81 320 PRO A N 1
ATOM 2438 C CA . PRO A 1 320 ? 16.331 11.133 5.266 1.00 86.81 320 PRO A CA 1
ATOM 2439 C C . PRO A 1 320 ? 15.348 9.948 5.164 1.00 86.81 320 PRO A C 1
ATOM 2441 O O . PRO A 1 320 ? 14.979 9.388 6.189 1.00 86.81 320 PRO A O 1
ATOM 2444 N N . THR A 1 321 ? 14.882 9.574 3.965 1.00 82.88 321 THR A N 1
ATOM 2445 C CA . THR A 1 321 ? 13.856 8.524 3.794 1.00 82.88 321 THR A CA 1
ATOM 2446 C C . THR A 1 321 ? 14.391 7.117 4.047 1.00 82.88 321 THR A C 1
ATOM 2448 O O . THR A 1 321 ? 13.671 6.271 4.566 1.00 82.88 321 THR A O 1
ATOM 2451 N N . VAL A 1 322 ? 15.649 6.873 3.690 1.00 84.19 322 VAL A N 1
ATOM 2452 C CA . VAL A 1 322 ? 16.374 5.624 3.954 1.00 84.19 322 VAL A CA 1
ATOM 2453 C C . VAL A 1 322 ? 17.678 5.941 4.679 1.00 84.19 322 VAL A C 1
ATOM 2455 O O . VAL A 1 322 ? 18.142 7.086 4.658 1.00 84.19 322 VAL A O 1
ATOM 2458 N N . ALA A 1 323 ? 18.259 4.943 5.341 1.00 83.38 323 ALA A N 1
ATOM 2459 C CA . ALA A 1 323 ? 19.531 5.111 6.028 1.00 83.38 323 ALA A CA 1
ATOM 2460 C C . ALA A 1 323 ? 20.660 5.490 5.041 1.00 83.38 323 ALA A C 1
ATOM 2462 O O . ALA A 1 323 ? 20.597 5.181 3.846 1.00 83.38 323 ALA A O 1
ATOM 2463 N N . PRO A 1 324 ? 21.720 6.166 5.515 1.00 86.12 324 PRO A N 1
ATOM 2464 C CA . PRO A 1 324 ? 22.919 6.365 4.710 1.00 86.12 324 PRO A CA 1
ATOM 2465 C C . PRO A 1 324 ? 23.452 5.029 4.173 1.00 86.12 324 PRO A C 1
ATOM 2467 O O . PRO A 1 324 ? 23.445 4.027 4.884 1.00 86.12 324 PRO A O 1
ATOM 2470 N N . ASN A 1 325 ? 23.927 5.023 2.925 1.00 87.50 325 ASN A N 1
ATOM 2471 C CA . ASN A 1 325 ? 24.412 3.833 2.207 1.00 87.50 325 ASN A CA 1
ATOM 2472 C C . ASN A 1 325 ? 23.367 2.735 1.923 1.00 87.50 325 ASN A C 1
ATOM 2474 O O . ASN A 1 325 ? 23.744 1.657 1.468 1.00 87.50 325 ASN A O 1
ATOM 2478 N N . SER A 1 326 ? 22.072 3.000 2.118 1.00 88.38 326 SER A N 1
ATOM 2479 C CA . SER A 1 326 ? 20.980 2.134 1.650 1.00 88.38 326 SER A CA 1
ATOM 2480 C C . SER A 1 326 ? 20.065 2.828 0.634 1.00 88.38 326 SER A C 1
ATOM 2482 O O . SER A 1 326 ? 18.876 2.523 0.536 1.00 88.38 326 SER A O 1
ATOM 2484 N N . CYS A 1 327 ? 20.617 3.761 -0.152 1.00 91.56 327 CYS A N 1
ATOM 2485 C CA . CYS A 1 327 ? 19.886 4.415 -1.234 1.00 91.56 327 CYS A CA 1
ATOM 2486 C C . CYS A 1 327 ? 19.430 3.383 -2.266 1.00 91.56 327 CYS A C 1
ATOM 2488 O O . CYS A 1 327 ? 20.156 2.440 -2.597 1.00 91.56 327 CYS A O 1
ATOM 2490 N N . LEU A 1 328 ? 18.229 3.582 -2.797 1.00 93.06 328 LEU A N 1
ATOM 2491 C CA . LEU A 1 328 ? 17.589 2.632 -3.698 1.00 93.06 328 LEU A CA 1
ATOM 2492 C C . LEU A 1 328 ? 16.897 3.339 -4.859 1.00 93.06 328 LEU A C 1
ATOM 2494 O O . LEU A 1 328 ? 16.547 4.516 -4.779 1.00 93.06 328 LEU A O 1
ATOM 2498 N N . LEU A 1 329 ? 16.687 2.610 -5.946 1.00 93.88 329 LEU A N 1
ATOM 2499 C CA . LEU A 1 329 ? 15.789 2.998 -7.023 1.00 93.88 329 LEU A CA 1
ATOM 2500 C C . LEU A 1 329 ? 14.439 2.348 -6.777 1.00 93.88 329 LEU A C 1
ATOM 2502 O O . LEU A 1 329 ? 14.364 1.130 -6.612 1.00 93.88 329 LEU A O 1
ATOM 2506 N N . ARG A 1 330 ? 13.380 3.156 -6.785 1.00 93.75 330 ARG A N 1
ATOM 2507 C CA . ARG A 1 330 ? 12.016 2.662 -6.616 1.00 93.75 330 ARG A CA 1
ATOM 2508 C C . ARG A 1 330 ? 11.269 2.723 -7.936 1.00 93.75 330 ARG A C 1
ATOM 2510 O O . ARG A 1 330 ? 11.062 3.794 -8.503 1.00 93.75 330 ARG A O 1
ATOM 2517 N N . ILE A 1 331 ? 10.830 1.564 -8.396 1.00 95.25 331 ILE A N 1
ATOM 2518 C CA . ILE A 1 331 ? 10.140 1.374 -9.666 1.00 95.25 331 ILE A CA 1
ATOM 2519 C C . ILE A 1 331 ? 8.726 0.886 -9.376 1.00 95.25 331 ILE A C 1
ATOM 2521 O O . ILE A 1 331 ? 8.509 0.002 -8.552 1.00 95.25 331 ILE A O 1
ATOM 2525 N N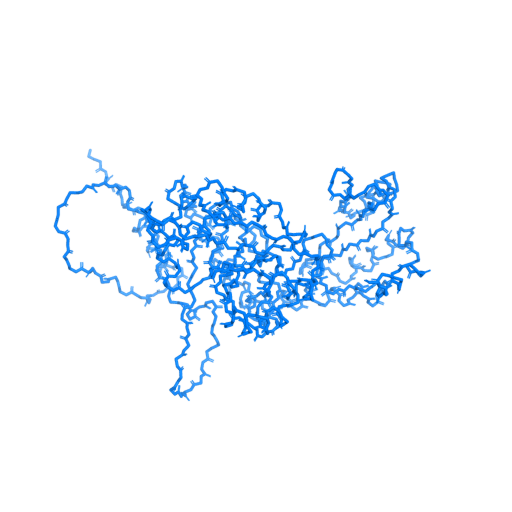 . THR A 1 332 ? 7.744 1.457 -10.065 1.00 95.56 332 THR A N 1
ATOM 2526 C CA . THR A 1 332 ? 6.342 1.046 -9.952 1.00 95.56 332 THR A CA 1
ATOM 2527 C C . THR A 1 332 ? 5.794 0.664 -11.311 1.00 95.56 332 THR A C 1
ATOM 2529 O O . THR A 1 332 ? 5.765 1.484 -12.230 1.00 95.56 332 THR A O 1
ATOM 2532 N N . LEU A 1 333 ? 5.337 -0.575 -11.439 1.00 96.25 333 LEU A N 1
ATOM 2533 C CA . LEU A 1 333 ? 4.801 -1.089 -12.689 1.00 96.25 333 LEU A CA 1
ATOM 2534 C C . LEU A 1 333 ? 3.364 -0.612 -12.925 1.00 96.25 333 LEU A C 1
ATOM 2536 O O . LEU A 1 333 ? 2.573 -0.432 -12.000 1.00 96.25 333 LEU A O 1
ATOM 2540 N N . SER A 1 334 ? 3.016 -0.453 -14.199 1.00 95.75 334 SER A N 1
ATOM 2541 C CA . SER A 1 334 ? 1.683 -0.086 -14.666 1.00 95.75 334 SER A CA 1
ATOM 2542 C C . SER A 1 334 ? 1.148 -1.140 -15.628 1.00 95.75 334 SER A C 1
ATOM 2544 O O . SER A 1 334 ? 1.905 -1.779 -16.356 1.00 95.75 334 SER A O 1
ATOM 2546 N N . ALA A 1 335 ? -0.181 -1.271 -15.691 1.00 94.75 335 ALA A N 1
ATOM 2547 C CA . ALA A 1 335 ? -0.856 -2.111 -16.682 1.00 94.75 335 ALA A CA 1
ATOM 2548 C C . ALA A 1 335 ? -0.588 -1.647 -18.123 1.00 94.75 335 ALA A C 1
ATOM 2550 O O . ALA A 1 335 ? -0.824 -2.406 -19.058 1.00 94.75 335 ALA A O 1
ATOM 2551 N N . ALA A 1 336 ? -0.155 -0.393 -18.286 1.00 94.94 336 ALA A N 1
ATOM 2552 C CA . ALA A 1 336 ? 0.159 0.206 -19.573 1.00 94.94 336 ALA A CA 1
ATOM 2553 C C . ALA A 1 336 ? 1.546 -0.184 -20.106 1.00 94.94 336 ALA A C 1
ATOM 2555 O O . ALA A 1 336 ? 1.759 -0.056 -21.305 1.00 94.94 336 ALA A O 1
ATOM 2556 N N . HIS A 1 337 ? 2.464 -0.662 -19.254 1.00 96.88 337 HIS A N 1
ATOM 2557 C CA . HIS A 1 337 ? 3.799 -1.041 -19.712 1.00 96.88 337 HIS A CA 1
ATOM 2558 C C . HIS A 1 337 ? 3.724 -2.247 -20.654 1.00 96.88 337 HIS A C 1
ATOM 2560 O O . HIS A 1 337 ? 3.029 -3.241 -20.388 1.00 96.88 337 HIS A O 1
ATOM 2566 N N . THR A 1 338 ? 4.449 -2.165 -21.762 1.00 96.38 338 THR A N 1
ATOM 2567 C CA . THR A 1 338 ? 4.615 -3.258 -22.717 1.00 96.38 338 THR A CA 1
ATOM 2568 C C . THR A 1 338 ? 5.670 -4.250 -22.222 1.00 96.38 338 THR A C 1
ATOM 2570 O O . THR A 1 338 ? 6.351 -4.013 -21.229 1.00 96.38 338 THR A O 1
ATOM 2573 N N . VAL A 1 339 ? 5.784 -5.408 -22.878 1.00 95.56 339 VAL A N 1
ATOM 2574 C CA . VAL A 1 339 ? 6.869 -6.359 -22.571 1.00 95.56 339 VAL A CA 1
ATOM 2575 C C . VAL A 1 339 ? 8.226 -5.764 -22.953 1.00 95.56 339 VAL A C 1
ATOM 2577 O O . VAL A 1 339 ? 9.211 -5.997 -22.258 1.00 95.56 339 VAL A O 1
ATOM 2580 N N . ASP A 1 340 ? 8.280 -4.994 -24.038 1.00 96.81 340 ASP A N 1
ATOM 2581 C CA . ASP A 1 340 ? 9.528 -4.410 -24.519 1.00 96.81 340 ASP A CA 1
ATOM 2582 C C . ASP A 1 340 ? 9.998 -3.272 -23.604 1.00 96.81 340 ASP A C 1
ATOM 2584 O O . ASP A 1 340 ? 11.184 -3.238 -23.287 1.00 96.81 340 ASP A O 1
ATOM 2588 N N . ASP A 1 341 ? 9.075 -2.482 -23.031 1.00 97.00 341 ASP A N 1
ATOM 2589 C CA . ASP A 1 341 ? 9.396 -1.509 -21.971 1.00 97.00 341 ASP A CA 1
ATOM 2590 C C . ASP A 1 341 ? 10.106 -2.198 -20.794 1.00 97.00 341 ASP A C 1
ATOM 2592 O O . ASP A 1 341 ? 11.069 -1.674 -20.241 1.00 97.00 341 ASP A O 1
ATOM 2596 N N . ILE A 1 342 ? 9.638 -3.392 -20.400 1.00 96.56 342 ILE A N 1
ATOM 2597 C CA . ILE A 1 342 ? 10.240 -4.159 -19.301 1.00 96.56 342 ILE A CA 1
ATOM 2598 C C . ILE A 1 342 ? 11.623 -4.691 -19.681 1.00 96.56 342 ILE A C 1
ATOM 2600 O O . ILE A 1 342 ? 12.540 -4.618 -18.866 1.00 96.56 342 ILE A O 1
ATOM 2604 N N . LYS A 1 343 ? 11.799 -5.211 -20.901 1.00 96.06 343 LYS A N 1
ATOM 2605 C CA . LYS A 1 343 ? 13.109 -5.686 -21.373 1.00 96.06 343 LYS A CA 1
ATOM 2606 C C . LYS A 1 343 ? 14.133 -4.558 -21.400 1.00 96.06 343 LYS A C 1
ATOM 2608 O O . LYS A 1 343 ? 15.240 -4.734 -20.897 1.00 96.06 343 LYS A O 1
ATOM 2613 N N . GLU A 1 344 ? 13.760 -3.413 -21.962 1.00 96.94 344 GLU A N 1
ATOM 2614 C CA . GLU A 1 344 ? 14.635 -2.248 -22.059 1.00 96.94 344 GLU A CA 1
ATOM 2615 C C . GLU A 1 344 ? 14.935 -1.664 -20.673 1.00 96.94 344 GLU A C 1
ATOM 2617 O O . GLU A 1 344 ? 16.088 -1.344 -20.377 1.00 96.94 344 GLU A O 1
ATOM 2622 N N . LEU A 1 345 ? 13.948 -1.638 -19.770 1.00 96.38 345 LEU A N 1
ATOM 2623 C CA . LEU A 1 345 ? 14.160 -1.253 -18.377 1.00 96.38 345 LEU A CA 1
ATOM 2624 C C . LEU A 1 345 ? 15.183 -2.170 -17.694 1.00 96.38 345 LEU A C 1
ATOM 2626 O O . LEU A 1 345 ? 16.140 -1.680 -17.100 1.00 96.38 345 LEU A O 1
ATOM 2630 N N . VAL A 1 346 ? 15.007 -3.492 -17.778 1.00 94.62 346 VAL A N 1
ATOM 2631 C CA . VAL A 1 346 ? 15.914 -4.463 -17.141 1.00 94.62 346 VAL A CA 1
ATOM 2632 C C . VAL A 1 346 ? 17.325 -4.370 -17.725 1.00 94.62 346 VAL A C 1
ATOM 2634 O O . VAL A 1 346 ? 18.294 -4.356 -16.965 1.00 94.62 346 VAL A O 1
ATOM 2637 N N . ALA A 1 347 ? 17.458 -4.232 -19.047 1.00 94.62 347 ALA A N 1
ATOM 2638 C CA . ALA A 1 347 ? 18.752 -4.024 -19.695 1.00 94.62 347 ALA A CA 1
ATOM 2639 C C . ALA A 1 347 ? 19.439 -2.741 -19.193 1.00 94.62 347 ALA A C 1
ATOM 2641 O O . ALA A 1 347 ? 20.621 -2.763 -18.854 1.00 94.62 347 ALA A O 1
ATOM 2642 N N . THR A 1 348 ? 18.684 -1.644 -19.067 1.00 95.19 348 THR A N 1
ATOM 2643 C CA . THR A 1 348 ? 19.190 -0.356 -18.560 1.00 95.19 348 THR A CA 1
ATOM 2644 C C . THR A 1 348 ? 19.566 -0.415 -17.075 1.00 95.19 348 THR A C 1
ATOM 2646 O O . THR A 1 348 ? 20.482 0.278 -16.629 1.00 95.19 348 THR A O 1
ATOM 2649 N N . LEU A 1 349 ? 18.879 -1.251 -16.292 1.00 92.50 349 LEU A N 1
ATOM 2650 C CA . LEU A 1 349 ? 19.163 -1.466 -14.873 1.00 92.50 349 LEU A CA 1
ATOM 2651 C C . LEU A 1 349 ? 20.378 -2.358 -14.630 1.00 92.50 349 LEU A C 1
ATOM 2653 O O . LEU A 1 349 ? 21.000 -2.223 -13.582 1.00 92.50 349 LEU A O 1
ATOM 2657 N N . SER A 1 350 ? 20.731 -3.242 -15.565 1.00 89.50 350 SER A N 1
ATOM 2658 C CA . SER A 1 350 ? 21.795 -4.240 -15.392 1.00 89.50 350 SER A CA 1
ATOM 2659 C C . SER A 1 350 ? 23.116 -3.692 -14.817 1.00 89.50 350 SER A C 1
ATOM 2661 O O . SER A 1 350 ? 23.647 -4.347 -13.924 1.00 89.50 350 SER A O 1
ATOM 2663 N N . PRO A 1 351 ? 23.633 -2.508 -15.213 1.00 89.44 351 PRO A N 1
ATOM 2664 C CA . PRO A 1 351 ? 24.862 -1.954 -14.630 1.00 89.44 351 PRO A CA 1
ATOM 2665 C C . PRO A 1 351 ? 24.730 -1.514 -13.162 1.00 89.44 351 PRO A C 1
ATOM 2667 O O . PRO A 1 351 ? 25.735 -1.330 -12.484 1.00 89.44 351 PRO A O 1
ATOM 2670 N N . TRP A 1 352 ? 23.500 -1.296 -12.692 1.00 88.06 352 TRP A N 1
ATOM 2671 C CA . TRP A 1 352 ? 23.166 -0.797 -11.353 1.00 88.06 352 TRP A CA 1
ATOM 2672 C C . TRP A 1 352 ? 22.598 -1.873 -10.435 1.00 88.06 352 TRP A C 1
ATOM 2674 O O . TRP A 1 352 ? 22.508 -1.667 -9.226 1.00 88.06 352 TRP A O 1
ATOM 2684 N N . ILE A 1 353 ? 22.204 -3.014 -11.002 1.00 79.31 353 ILE A N 1
ATOM 2685 C CA . ILE A 1 353 ? 21.896 -4.215 -10.241 1.00 79.31 353 ILE A CA 1
ATOM 2686 C C . ILE A 1 353 ? 23.242 -4.783 -9.800 1.00 79.31 353 ILE A C 1
ATOM 2688 O O . ILE A 1 353 ? 23.851 -5.609 -10.476 1.00 79.31 353 ILE A O 1
ATOM 2692 N N . THR A 1 354 ? 23.741 -4.299 -8.666 1.00 63.69 354 THR A N 1
ATOM 2693 C CA . THR A 1 354 ? 24.846 -4.953 -7.970 1.00 63.69 354 THR A CA 1
ATOM 2694 C C . THR A 1 354 ? 24.439 -6.406 -7.771 1.00 63.69 354 THR A C 1
ATOM 2696 O O . THR A 1 354 ? 23.342 -6.651 -7.270 1.00 63.69 354 THR A O 1
ATOM 2699 N N . THR A 1 355 ? 25.273 -7.361 -8.192 1.00 45.56 355 THR A N 1
ATOM 2700 C CA . THR A 1 355 ? 25.036 -8.795 -8.001 1.00 45.56 355 THR A CA 1
ATOM 2701 C C . THR A 1 355 ? 24.628 -9.027 -6.550 1.00 45.56 355 THR A C 1
ATOM 2703 O O . THR A 1 355 ? 25.462 -8.971 -5.646 1.00 45.56 355 THR A O 1
ATOM 2706 N N . VAL A 1 356 ? 23.333 -9.234 -6.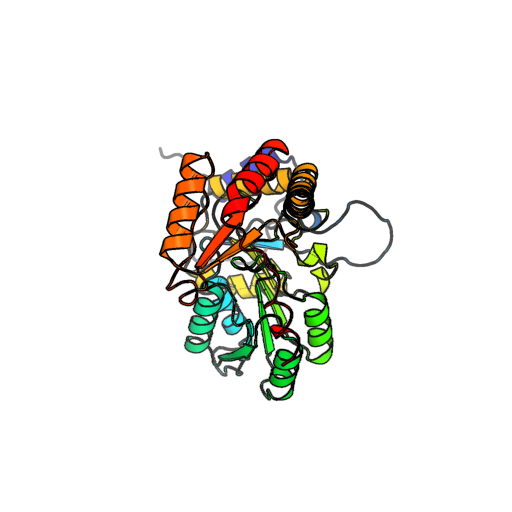308 1.00 42.81 356 VAL A N 1
ATOM 2707 C CA . VAL A 1 356 ? 22.800 -9.577 -4.992 1.00 42.81 356 VAL A CA 1
ATOM 2708 C C . VAL A 1 356 ? 23.219 -11.019 -4.736 1.00 42.81 356 VAL A C 1
ATOM 2710 O O . VAL A 1 356 ? 22.455 -11.948 -4.939 1.00 42.81 356 VAL A O 1
ATOM 2713 N N . ASN A 1 357 ? 24.480 -11.221 -4.369 1.00 39.53 357 ASN A N 1
ATOM 2714 C CA . ASN A 1 357 ? 25.020 -12.498 -3.932 1.00 39.53 357 ASN A CA 1
ATOM 2715 C C . ASN A 1 357 ? 26.011 -12.232 -2.804 1.00 39.53 357 ASN A C 1
ATOM 2717 O O . ASN A 1 357 ? 27.208 -12.150 -3.052 1.00 39.53 357 ASN A O 1
ATOM 2721 N N . SER A 1 358 ? 25.473 -12.082 -1.586 1.00 29.02 358 SER A N 1
ATOM 2722 C CA . SER A 1 358 ? 26.021 -12.713 -0.367 1.00 29.02 358 SER A CA 1
ATOM 2723 C C . SER A 1 358 ? 25.359 -12.247 0.937 1.00 29.02 358 SER A C 1
ATOM 2725 O O . SER A 1 358 ? 25.390 -12.999 1.900 1.00 29.02 358 SER A O 1
ATOM 2727 N N . ASN A 1 359 ? 24.716 -11.071 1.003 1.00 30.31 359 ASN A N 1
ATOM 2728 C CA . ASN A 1 359 ? 24.385 -10.476 2.318 1.00 30.31 359 ASN A CA 1
ATOM 2729 C C . ASN A 1 359 ? 22.904 -10.532 2.744 1.00 30.31 359 ASN A C 1
ATOM 2731 O O . ASN A 1 359 ? 22.594 -10.216 3.889 1.00 30.31 359 ASN A O 1
ATOM 2735 N N . LEU A 1 360 ? 21.977 -10.975 1.884 1.00 32.94 360 LEU A N 1
ATOM 2736 C CA . LEU A 1 360 ? 20.564 -11.163 2.272 1.00 32.94 360 LEU A CA 1
ATOM 2737 C C . LEU A 1 360 ? 20.260 -12.550 2.870 1.00 32.94 360 LEU A C 1
ATOM 2739 O O . LEU A 1 360 ? 19.158 -12.767 3.364 1.00 32.94 360 LEU A O 1
ATOM 2743 N N . LEU A 1 361 ? 21.231 -13.472 2.891 1.00 29.23 361 LEU A N 1
ATOM 2744 C CA . LEU A 1 361 ? 21.091 -14.754 3.596 1.00 29.23 361 LEU A CA 1
ATOM 2745 C C . LEU A 1 361 ? 21.465 -14.669 5.088 1.00 29.23 361 LEU A C 1
ATOM 2747 O O . LEU A 1 361 ? 21.019 -15.517 5.859 1.00 29.23 361 LEU A O 1
ATOM 2751 N N . GLU A 1 362 ? 22.199 -13.642 5.533 1.00 26.58 362 GLU A N 1
ATOM 2752 C CA . GLU A 1 362 ? 22.618 -13.527 6.943 1.00 26.58 362 GLU A CA 1
ATOM 2753 C C . GLU A 1 362 ? 21.573 -12.890 7.871 1.00 26.58 362 GLU A C 1
ATOM 2755 O O . GLU A 1 362 ? 21.546 -13.210 9.054 1.00 26.58 362 GLU A O 1
ATOM 2760 N N . PHE A 1 363 ? 20.620 -12.102 7.363 1.00 30.73 363 PHE A N 1
ATOM 2761 C CA . PHE A 1 363 ? 19.556 -11.523 8.203 1.00 30.73 363 PHE A CA 1
ATOM 2762 C C . PHE A 1 363 ? 18.383 -12.478 8.498 1.00 30.73 363 PHE A C 1
ATOM 2764 O O . PHE A 1 363 ? 17.442 -12.103 9.189 1.00 30.73 363 PHE A O 1
ATOM 2771 N N . SER A 1 364 ? 18.451 -13.729 8.026 1.00 26.48 364 SER A N 1
ATOM 2772 C CA . SER A 1 364 ? 17.497 -14.797 8.379 1.00 26.48 364 SER A CA 1
ATOM 2773 C C . SER A 1 364 ? 17.942 -15.657 9.573 1.00 26.48 364 SER A C 1
ATOM 2775 O O . SER A 1 364 ? 17.258 -16.610 9.949 1.00 26.48 364 SER A O 1
ATOM 2777 N N . LYS A 1 365 ? 19.079 -15.320 10.194 1.00 27.41 365 LYS A N 1
ATOM 2778 C CA . LYS A 1 365 ? 19.565 -15.930 11.434 1.00 27.41 365 LYS A CA 1
ATOM 2779 C C . LYS A 1 365 ? 20.002 -14.843 12.413 1.00 27.41 365 LYS A C 1
ATOM 2781 O O . LYS A 1 365 ? 21.199 -14.638 12.561 1.00 27.41 365 LYS A O 1
ATOM 2786 N N . LEU A 1 366 ? 19.048 -14.174 13.063 1.00 28.66 366 LEU A N 1
ATOM 2787 C CA . LEU A 1 366 ? 19.178 -13.603 14.414 1.00 28.66 366 LEU A CA 1
ATOM 2788 C C . LEU A 1 366 ? 17.802 -13.224 14.970 1.00 28.66 366 LEU A C 1
ATOM 2790 O O . LEU A 1 366 ? 17.068 -12.487 14.276 1.00 28.66 366 LEU A O 1
#

Foldseek 3Di:
DDDDDDQPQVVLVVVCCVPPNDDDDDDDDDDDDDDDDDRDDDDDDDWQCPQDDDDDDDDDDDDAGWDKDWFFDQALLLLCPLVLPQPDPVDAQEAEEEEEPLADVRNVVSQVSNVVNGNYDYDYAYHLDLVRVLVCLVPDPRLAYEYEYEQQGQAARDGRPVVSVLVSCVVRVYAYEYEQAPFQLQAAQQRSGSCRNVVNVVSHAKYKYACVPQLVAGTIIIIHHPVVVVSCCPRVPSNVVGDDDDPVRVVSSVVSSVCSRVPSLFNVLLVVLQVLLCVQQVDPGDHQKHKAFQFAPVRQVVLCVLCVVLVHRWDWDDPPRDDHRRIITIGGDGSPDDSVNSNSSSVSCVVRRDPPPDPPVVVVDD

Organism: NCBI:txid906938

Nearest PDB structures (foldseek):
  5jay-assembly1_A  TM=8.604E-01  e=2.282E-26  Paraburkholderia xenovorans LB400
  8guh-assembly1_A  TM=8.716E-01  e=1.089E-25  Sphingobacterium multivorum
  5vnx-assembly2_B  TM=8.520E-01  e=3.273E-26  Burkholderia multivorans ATCC 17616
  2wka-assembly1_A  TM=8.592E-01  e=1.508E-23  Vibrio cholerae O1 biovar El Tor str. N16961
  2wk8-assembly1_B  TM=8.480E-01  e=2.257E-22  Vibrio cholerae O1 biovar El Tor str. N16961

pLDDT: mean 75.71, std 26.67, range [22.69, 98.62]

Secondary structure (DSSP, 8-state):
-PPP---HHHHHHHHHHHHH-S----PPPP---S-------------TTTTS--S---S--PPP--EEEEESSTTTTGGGHHHHH-S-TTSPPPEEEEEETT--HHHHHHHHHHHHHSSEEEEEEPTT-HHHHHHHHHH---SEEEEEEESB-TTT-PBP-HHHHHHHHHHH-PEEEEE-TTTTTTSSSSS--HHHHTT-GGG-SEEEEESSSTT-SS-EEEEE-HHHHHHHHHH-HHHHTSPPPPHHHHHHHHHHHHHHHH-THHHHHHHHHHHHHHHHH-----SSEEEEEEESHHHHHHHHHHHHHTT---EEE-TTSS-TT-EEEEEE--TT--HHHHHHHHHHHTTTS----SSSSGGG--

Mean predicted aligned error: 12.54 Å

Solvent-accessible surface area (backbone atoms only — not comparable to full-atom values): 21014 Å² total; per-residue (Å²): 138,83,80,78,81,74,51,74,62,55,57,53,51,52,50,47,41,74,76,68,46,98,80,81,85,87,77,83,83,88,87,83,86,83,90,79,95,66,86,83,76,86,76,80,88,63,74,16,64,71,79,77,53,83,86,86,77,95,70,98,72,92,77,84,62,49,36,79,45,82,40,63,63,66,34,56,61,52,18,25,52,62,52,59,70,38,90,43,98,87,62,65,58,52,32,35,38,38,32,42,66,75,43,54,72,43,53,54,53,7,48,56,48,14,44,75,73,35,55,42,44,84,42,78,26,55,69,82,36,64,67,54,40,49,52,53,61,71,72,47,84,55,78,47,36,35,40,40,37,41,36,36,36,83,70,71,20,48,64,46,59,57,68,60,52,47,53,50,31,74,74,69,66,42,48,36,36,35,38,26,44,69,18,36,55,52,26,35,87,64,23,62,4,49,39,46,58,71,72,44,50,89,69,49,56,34,41,28,27,41,28,55,50,80,38,70,41,68,29,15,38,39,41,27,44,67,70,55,49,55,42,44,66,74,63,19,57,64,56,66,78,46,75,80,69,57,66,68,48,54,52,49,34,52,51,35,47,54,47,51,45,70,47,44,62,46,36,54,40,29,56,47,48,34,50,50,48,26,73,75,65,71,50,97,67,87,36,54,35,44,55,45,68,50,22,40,61,68,53,18,51,50,48,26,52,52,36,42,76,72,75,38,92,44,52,55,46,39,69,91,81,36,59,86,62,52,8,20,40,51,44,74,68,49,55,81,61,52,74,63,59,48,53,53,50,48,61,68,39,50,89,56,56,62,80,90,76,76,72,81,70,58,76,79,70,126

Radius of gyration: 22.93 Å; Cα contacts (8 Å, |Δi|>4): 562; chains: 1; bounding box: 67×57×56 Å

InterPro domains:
  IPR001917 Aminotransferase, class-II, pyridoxal-phosphate binding site [PS00599] (210-219)
  IPR004839 Aminotransferase, class I/classII, large domain [PF00155] (96-348)
  IPR015421 Pyridoxal phosphate-dependent transferase, major domain [G3DSA:3.40.640.10] (69-262)
  IPR015422 Pyridoxal phosphate-dependent transferase, small domain [G3DSA:3.90.1150.10] (263-345)
  IPR015424 Pyridoxal phosphate-dependent transferase [SSF53383] (96-353)
  IPR050087 8-amino-7-oxononanoate synthase class-II [PTHR13693] (96-350)